Protein AF-A0AAD5PM84-F1 (afdb_monomer_lite)

Sequence (259 aa):
MDRPVGTSGAFASRSLRHSLAVSC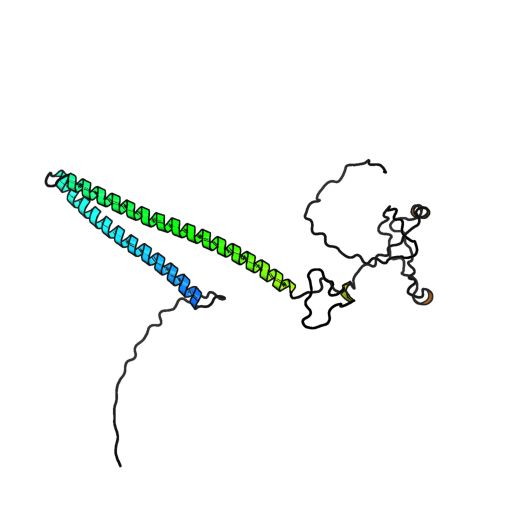ACPRMNPWSCGARTQAYHARKRALNEQMAAMHQSLEQLSKELSLTSPLVEQGVMSEVELLRLRRQYADMQSHMAERRNRYLTDASNEWVRIESELAQTRENTLAREDAFKKTVIRSPMEGIVKNVQQTTLGAVIQSGQSILEIVPVKDDMLVEAYVKPSEVAFLKVNQAAVVKLTAYDFNKYGGLEPFWTTSALTPCAMKTNPQSLAVRRSTWKRATTASWFASLTSAWTAMACA

Secondary structure (DSSP, 8-state):
--------------------------TTS-HHHHHHHHHHHHHHHHHHHHHHHHHHHHHHHHHHHHHHHHHHHHTTSS-HHHHHHHHHHHHHHHHHHHHHHHHHHHHHHHHHHHHHHHHHHHHHHHHHHHHHHHTTS---SSSEEEE-----STTPPPPTT----EEEESS----------TTTGGG--TT-B--B--TTS-HHHH--B-TT-B------------TT-------------------------------

Structure (mmCIF, N/CA/C/O backbone):
data_AF-A0AAD5PM84-F1
#
_entry.id   AF-A0AAD5PM84-F1
#
loop_
_atom_site.group_PDB
_atom_site.id
_atom_site.type_symbol
_atom_site.label_atom_id
_atom_site.label_alt_id
_atom_site.label_comp_id
_atom_site.label_asym_id
_atom_site.label_entity_id
_atom_site.label_seq_id
_atom_site.pdbx_PDB_ins_code
_atom_site.Cartn_x
_atom_site.Cartn_y
_atom_site.Cartn_z
_atom_site.occupancy
_atom_site.B_iso_or_equiv
_atom_site.auth_seq_id
_atom_site.auth_comp_id
_atom_site.auth_asym_id
_atom_site.auth_atom_id
_atom_site.pdbx_PDB_model_num
ATOM 1 N N . MET A 1 1 ? -44.368 -65.861 -16.960 1.00 42.00 1 MET A N 1
ATOM 2 C CA . MET A 1 1 ? -43.291 -65.750 -15.964 1.00 42.00 1 MET A CA 1
ATOM 3 C C . MET A 1 1 ? -43.249 -64.311 -15.470 1.00 42.00 1 MET A C 1
ATOM 5 O O . MET A 1 1 ? -42.908 -63.420 -16.232 1.00 42.00 1 MET A O 1
ATOM 9 N N . ASP A 1 2 ? -43.801 -64.124 -14.270 1.00 38.84 2 ASP A N 1
ATOM 10 C CA . ASP A 1 2 ? -43.406 -63.212 -13.180 1.00 38.84 2 ASP A CA 1
ATOM 11 C C . ASP A 1 2 ? -43.195 -61.701 -13.417 1.00 38.84 2 ASP A C 1
ATOM 13 O O . ASP A 1 2 ? -42.098 -61.206 -13.628 1.00 38.84 2 ASP A O 1
ATOM 17 N N . ARG A 1 3 ? -44.340 -61.004 -13.377 1.00 37.50 3 ARG A N 1
ATOM 18 C CA . ARG A 1 3 ? -44.820 -59.888 -12.512 1.00 37.50 3 ARG A CA 1
ATOM 19 C C . ARG A 1 3 ? -43.886 -58.951 -11.668 1.00 37.50 3 ARG A C 1
ATOM 21 O O . ARG A 1 3 ? -42.756 -59.298 -11.365 1.00 37.50 3 ARG A O 1
ATOM 28 N N . PRO A 1 4 ? -44.412 -57.755 -11.259 1.00 65.44 4 PRO A N 1
ATOM 29 C CA . PRO A 1 4 ? -43.734 -56.442 -11.143 1.00 65.44 4 PRO A CA 1
ATOM 30 C C . PRO A 1 4 ? -43.722 -55.812 -9.718 1.00 65.44 4 PRO A C 1
ATOM 32 O O . PRO A 1 4 ? -44.321 -56.375 -8.810 1.00 65.44 4 PRO A O 1
ATOM 35 N N . VAL A 1 5 ? -43.170 -54.589 -9.549 1.00 47.47 5 VAL A N 1
ATOM 36 C CA . VAL A 1 5 ? -43.417 -53.620 -8.431 1.00 47.47 5 VAL A CA 1
ATOM 37 C C . VAL A 1 5 ? -43.151 -52.190 -8.987 1.00 47.47 5 VAL A C 1
ATOM 39 O O . VAL A 1 5 ? -42.152 -52.028 -9.677 1.00 47.47 5 VAL A O 1
ATOM 42 N N . GLY A 1 6 ? -44.010 -51.150 -8.953 1.00 37.00 6 GLY A N 1
ATOM 43 C CA . GLY A 1 6 ? -44.636 -50.426 -7.818 1.00 37.00 6 GLY A CA 1
ATOM 44 C C . GLY A 1 6 ? -43.627 -49.423 -7.202 1.00 37.00 6 GLY A C 1
ATOM 45 O O . GLY A 1 6 ? -42.502 -49.828 -6.969 1.00 37.00 6 GLY A O 1
ATOM 46 N N . THR A 1 7 ? -43.841 -48.132 -6.904 1.00 39.97 7 THR A N 1
ATOM 47 C CA . THR A 1 7 ? -45.025 -47.273 -6.704 1.00 39.97 7 THR A CA 1
ATOM 48 C C . THR A 1 7 ? -44.603 -45.788 -6.549 1.00 39.97 7 THR A C 1
ATOM 50 O O . THR A 1 7 ? -43.557 -45.498 -5.982 1.00 39.97 7 THR A O 1
ATOM 53 N N . SER A 1 8 ? -45.469 -44.886 -7.028 1.00 34.88 8 SER A N 1
ATOM 54 C CA . SER A 1 8 ? -45.853 -43.522 -6.581 1.00 34.88 8 SER A CA 1
ATOM 55 C C . SER A 1 8 ? -45.067 -42.688 -5.542 1.00 34.88 8 SER A C 1
ATOM 57 O O . SER A 1 8 ? -44.788 -43.145 -4.437 1.00 34.88 8 SER A O 1
ATOM 59 N N . GLY A 1 9 ? -45.043 -41.370 -5.809 1.00 31.03 9 GLY A N 1
ATOM 60 C CA . GLY A 1 9 ? -45.063 -40.272 -4.821 1.00 31.03 9 GLY A CA 1
ATOM 61 C C . GLY A 1 9 ? -43.827 -39.365 -4.903 1.00 31.03 9 GLY A C 1
ATOM 62 O O . GLY A 1 9 ? -42.730 -39.851 -5.105 1.00 31.03 9 GLY A O 1
ATOM 63 N N . ALA A 1 10 ? -43.864 -38.045 -4.759 1.00 34.88 10 ALA A N 1
ATOM 64 C CA . ALA A 1 10 ? -44.927 -37.073 -4.581 1.00 34.88 10 ALA A CA 1
ATOM 65 C C . ALA A 1 10 ? -44.308 -35.680 -4.837 1.00 34.88 10 ALA A C 1
ATOM 67 O O . ALA A 1 10 ? -43.097 -35.487 -4.729 1.00 34.88 10 ALA A O 1
ATOM 68 N N . PHE A 1 11 ? -45.166 -34.719 -5.166 1.00 36.38 11 PHE A N 1
ATOM 69 C CA . PHE A 1 11 ? -44.915 -33.280 -5.171 1.00 36.38 11 PHE A CA 1
ATOM 70 C C . PHE A 1 11 ? -44.021 -32.791 -4.018 1.00 36.38 11 PHE A C 1
ATOM 72 O O . PHE A 1 11 ? -44.335 -33.042 -2.859 1.00 36.38 11 PHE A O 1
ATOM 79 N N . ALA A 1 12 ? -43.029 -31.949 -4.326 1.00 34.78 12 ALA A N 1
ATOM 80 C CA . ALA A 1 12 ? -42.677 -30.799 -3.488 1.00 34.78 12 ALA A CA 1
ATOM 81 C C . ALA A 1 12 ? -41.813 -29.808 -4.280 1.00 34.78 12 ALA A C 1
ATOM 83 O O . ALA A 1 12 ? -40.584 -29.844 -4.272 1.00 34.78 12 ALA A O 1
ATOM 84 N N . SER A 1 13 ? -42.487 -28.873 -4.944 1.00 38.91 13 SER A N 1
ATOM 85 C CA . SER A 1 13 ? -41.922 -27.587 -5.332 1.00 38.91 13 SER A CA 1
ATOM 86 C C . SER A 1 13 ? -41.356 -26.889 -4.091 1.00 38.91 13 SER A C 1
ATOM 88 O O . SER A 1 13 ? -42.120 -26.438 -3.234 1.00 38.91 13 SER A O 1
ATOM 90 N N . ARG A 1 14 ? -40.031 -26.769 -3.980 1.00 38.44 14 ARG A N 1
ATOM 91 C CA . ARG A 1 14 ? -39.411 -25.894 -2.980 1.00 38.44 14 ARG A CA 1
ATOM 92 C C . ARG A 1 14 ? -38.583 -24.830 -3.676 1.00 38.44 14 ARG A C 1
ATOM 94 O O . ARG A 1 14 ? -37.439 -25.031 -4.064 1.00 38.44 14 ARG A O 1
ATOM 101 N N . SER A 1 15 ? -39.235 -23.683 -3.826 1.00 39.97 15 SER A N 1
ATOM 102 C CA . SER A 1 15 ? -38.657 -22.389 -4.147 1.00 39.97 15 SER A CA 1
ATOM 103 C C . SER A 1 15 ? -37.430 -22.112 -3.273 1.00 39.97 15 SER A C 1
ATOM 105 O O . SER A 1 15 ? -37.557 -21.733 -2.105 1.00 39.97 15 SER A O 1
ATOM 107 N N . LEU A 1 16 ? -36.238 -22.259 -3.838 1.00 37.22 16 LEU A N 1
ATOM 108 C CA . LEU A 1 16 ? -35.037 -21.649 -3.288 1.00 37.22 16 LEU A CA 1
ATOM 109 C C . LEU A 1 16 ? -34.865 -20.302 -3.978 1.00 37.22 16 LEU A C 1
ATOM 111 O O . LEU A 1 16 ? -34.427 -20.200 -5.126 1.00 37.22 16 LEU A O 1
ATOM 115 N N . ARG A 1 17 ? -35.296 -19.269 -3.244 1.00 35.38 17 ARG A N 1
ATOM 116 C CA . ARG A 1 17 ? -34.980 -17.867 -3.499 1.00 35.38 17 ARG A CA 1
ATOM 117 C C . ARG A 1 17 ? -33.481 -17.794 -3.752 1.00 35.38 17 ARG A C 1
ATOM 119 O O . ARG A 1 17 ? -32.688 -17.999 -2.837 1.00 35.38 17 ARG A O 1
ATOM 126 N N . HIS A 1 18 ? -33.113 -17.529 -4.997 1.00 34.56 18 HIS A N 1
ATOM 127 C CA . HIS A 1 18 ? -31.769 -17.104 -5.323 1.00 34.56 18 HIS A CA 1
ATOM 128 C C . HIS A 1 18 ? -31.575 -15.755 -4.636 1.00 34.56 18 HIS A C 1
ATOM 130 O O . HIS A 1 18 ? -32.098 -14.732 -5.077 1.00 34.56 18 HIS A O 1
ATOM 136 N N . SER A 1 19 ? -30.889 -15.774 -3.494 1.00 32.38 19 SER A N 1
ATOM 137 C CA . SER A 1 19 ? -30.293 -14.579 -2.922 1.00 32.38 19 SER A CA 1
ATOM 138 C C . SER A 1 19 ? -29.384 -14.002 -3.995 1.00 32.38 19 SER A C 1
ATOM 140 O O . SER A 1 19 ? -28.416 -14.651 -4.392 1.00 32.38 19 SER A O 1
ATOM 142 N N . LEU A 1 20 ? -29.746 -12.823 -4.490 1.00 37.06 20 LEU A N 1
ATOM 143 C CA . LEU A 1 20 ? -28.949 -12.006 -5.389 1.00 37.06 20 LEU A CA 1
ATOM 144 C C . LEU A 1 20 ? -27.531 -11.900 -4.823 1.00 37.06 20 LEU A C 1
ATOM 146 O O . LEU A 1 20 ? -27.263 -11.136 -3.897 1.00 37.06 20 LEU A O 1
ATOM 150 N N . ALA A 1 21 ? -26.635 -12.722 -5.362 1.00 36.47 21 ALA A N 1
ATOM 151 C CA . ALA A 1 21 ? -25.214 -12.573 -5.166 1.00 36.47 21 ALA A CA 1
ATOM 152 C C . ALA A 1 21 ? -24.840 -11.264 -5.856 1.00 36.47 21 ALA A C 1
ATOM 154 O O . ALA A 1 21 ? -24.843 -11.170 -7.082 1.00 36.47 21 ALA A O 1
ATOM 155 N N . VAL A 1 22 ? -24.580 -10.237 -5.052 1.00 38.69 22 VAL A N 1
ATOM 156 C CA . VAL A 1 22 ? -23.947 -9.003 -5.504 1.00 38.69 22 VAL A CA 1
ATOM 157 C C . VAL A 1 22 ? -22.611 -9.405 -6.123 1.00 38.69 22 VAL A C 1
ATOM 159 O O . VAL A 1 22 ? -21.654 -9.738 -5.425 1.00 38.69 22 VAL A O 1
ATOM 162 N N . SER A 1 23 ? -22.571 -9.456 -7.453 1.00 36.09 23 SER A N 1
ATOM 163 C CA . SER A 1 23 ? -21.361 -9.740 -8.205 1.00 36.09 23 SER A CA 1
ATOM 164 C C . SER A 1 23 ? -20.462 -8.509 -8.139 1.00 36.09 23 SER A C 1
ATOM 166 O O . SER A 1 23 ? -20.574 -7.593 -8.953 1.00 36.09 23 SER A O 1
ATOM 168 N N . CYS A 1 24 ? -19.556 -8.473 -7.164 1.00 38.91 24 CYS A N 1
ATOM 169 C CA . CYS A 1 24 ? -18.387 -7.603 -7.232 1.00 38.91 24 CYS A CA 1
ATOM 170 C C . CYS A 1 24 ? -17.486 -8.117 -8.363 1.00 38.91 24 CYS A C 1
ATOM 172 O O . CYS A 1 24 ? -16.632 -8.980 -8.160 1.00 38.91 24 CYS A O 1
ATOM 174 N N . ALA A 1 25 ? -17.724 -7.633 -9.581 1.00 41.25 25 ALA A N 1
ATOM 175 C CA . ALA A 1 25 ? -16.915 -7.944 -10.748 1.00 41.25 25 ALA A CA 1
ATOM 176 C C . ALA A 1 25 ? -15.562 -7.224 -10.637 1.00 41.25 25 ALA A C 1
ATOM 178 O O . ALA A 1 25 ? -15.442 -6.040 -10.939 1.00 41.25 25 ALA A O 1
ATOM 179 N N . CYS A 1 26 ? -14.537 -7.947 -10.185 1.00 40.81 26 CYS A N 1
ATOM 180 C CA . CYS A 1 26 ? -13.142 -7.526 -10.263 1.00 40.81 26 CYS A CA 1
ATOM 181 C C . CYS A 1 26 ? -12.530 -8.202 -11.510 1.00 40.81 26 CYS A C 1
ATOM 183 O O . CYS A 1 26 ? -12.290 -9.410 -11.465 1.00 40.81 26 CYS A O 1
ATOM 185 N N . PRO A 1 27 ? -12.315 -7.508 -12.649 1.00 43.81 27 PRO A N 1
ATOM 186 C CA . PRO A 1 27 ? -12.216 -8.174 -13.959 1.00 43.81 27 PRO A CA 1
ATOM 187 C C . PRO A 1 27 ? -10.901 -8.916 -14.251 1.00 43.81 27 PRO A C 1
ATOM 189 O O . PRO A 1 27 ? -10.672 -9.309 -15.391 1.00 43.81 27 PRO A O 1
ATOM 192 N N . ARG A 1 28 ? -9.989 -9.068 -13.283 1.00 46.16 28 ARG A N 1
ATOM 193 C CA . ARG A 1 28 ? -8.617 -9.523 -13.584 1.00 46.16 28 ARG A CA 1
ATOM 194 C C . ARG A 1 28 ? -7.965 -10.417 -12.526 1.00 46.16 28 ARG A C 1
ATOM 196 O O . ARG A 1 28 ? -6.778 -10.704 -12.627 1.00 46.16 28 ARG A O 1
ATOM 203 N N . MET A 1 29 ? -8.724 -10.860 -11.524 1.00 49.72 29 MET A N 1
ATOM 204 C CA . MET A 1 29 ? -8.231 -11.654 -10.394 1.00 49.72 29 MET A CA 1
ATOM 205 C C . MET A 1 29 ? -9.102 -12.901 -10.213 1.00 49.72 29 MET A C 1
ATOM 207 O O . MET A 1 29 ? -10.320 -12.827 -10.351 1.00 49.72 29 MET A O 1
ATOM 211 N N . ASN A 1 30 ? -8.485 -14.044 -9.910 1.00 50.75 30 ASN A N 1
ATOM 212 C CA . ASN A 1 30 ? -9.149 -15.338 -9.739 1.00 50.75 30 ASN A CA 1
ATOM 213 C C . ASN A 1 30 ? -10.352 -15.173 -8.779 1.00 50.75 30 ASN A C 1
ATOM 215 O O . ASN A 1 30 ? -10.143 -14.711 -7.654 1.00 50.75 30 ASN A O 1
ATOM 219 N N . PRO A 1 31 ? -11.588 -15.556 -9.154 1.00 57.22 31 PRO A N 1
ATOM 220 C CA . PRO A 1 31 ? -12.789 -15.233 -8.374 1.00 57.22 31 PRO A CA 1
ATOM 221 C C . PRO A 1 31 ? -12.728 -15.677 -6.902 1.00 57.22 31 PRO A C 1
ATOM 223 O O . PRO A 1 31 ? -13.212 -14.975 -6.013 1.00 57.22 31 PRO A O 1
ATOM 226 N N . TRP A 1 32 ? -12.066 -16.806 -6.620 1.00 56.50 32 TRP A N 1
ATOM 227 C CA . TRP A 1 32 ? -11.902 -17.316 -5.256 1.00 56.50 32 TRP A CA 1
ATOM 228 C C . TRP A 1 32 ? -11.020 -16.441 -4.349 1.00 56.50 32 TRP A C 1
ATOM 230 O O . TRP A 1 32 ? -11.296 -16.357 -3.152 1.00 56.50 32 TRP A O 1
ATOM 240 N N . SER A 1 33 ? -9.999 -15.750 -4.872 1.00 61.69 33 SER A N 1
ATOM 241 C CA . SER A 1 33 ? -9.070 -14.972 -4.031 1.00 61.69 33 SER A CA 1
ATOM 242 C C . SER A 1 33 ? -9.661 -13.633 -3.573 1.00 61.69 33 SER A C 1
ATOM 244 O O . SER A 1 33 ? -9.408 -13.190 -2.450 1.00 61.69 33 SER A O 1
ATOM 246 N N . CYS A 1 34 ? -10.501 -13.009 -4.404 1.00 69.62 34 CYS A N 1
ATOM 247 C CA . CYS A 1 34 ? -11.194 -11.763 -4.068 1.00 69.62 34 CYS A CA 1
ATOM 248 C C . CYS A 1 34 ? -12.321 -11.996 -3.041 1.00 69.62 34 CYS A C 1
ATOM 250 O O . CYS A 1 34 ? -12.496 -11.208 -2.105 1.00 69.62 34 CYS A O 1
ATOM 252 N N . GLY A 1 35 ? -13.016 -13.135 -3.151 1.00 78.56 35 GLY A N 1
ATOM 253 C CA . GLY A 1 35 ? -14.009 -13.573 -2.169 1.00 78.56 35 GLY A CA 1
ATOM 254 C C . GLY A 1 35 ? -13.393 -13.840 -0.794 1.00 78.56 35 GLY A C 1
ATOM 255 O O . GLY A 1 35 ? -13.865 -13.293 0.202 1.00 78.56 35 GLY A O 1
ATOM 256 N N . ALA A 1 36 ? -12.293 -14.598 -0.736 1.00 79.88 36 ALA A N 1
ATOM 257 C CA . ALA A 1 36 ? -11.628 -14.944 0.523 1.00 79.88 36 ALA A CA 1
ATOM 258 C C . ALA A 1 36 ? -11.128 -13.708 1.297 1.00 79.88 36 ALA A C 1
ATOM 260 O O . ALA A 1 36 ? -11.320 -13.608 2.510 1.00 79.88 36 ALA A O 1
ATOM 261 N N . ARG A 1 37 ? -10.545 -12.722 0.600 1.00 77.75 37 ARG A N 1
ATOM 262 C CA . ARG A 1 37 ? -10.040 -11.485 1.224 1.00 77.75 37 ARG A CA 1
ATOM 263 C C . ARG A 1 37 ? -11.171 -10.638 1.812 1.00 77.75 37 ARG A C 1
ATOM 265 O O . ARG A 1 37 ? -11.079 -10.166 2.944 1.00 77.75 37 ARG A O 1
ATOM 272 N N . THR A 1 38 ? -12.259 -10.503 1.059 1.00 86.19 38 THR A N 1
ATOM 273 C CA . THR A 1 38 ? -13.469 -9.789 1.489 1.00 86.19 38 THR A CA 1
ATOM 274 C C . THR A 1 38 ? -14.116 -10.485 2.692 1.00 86.19 38 THR A C 1
ATOM 276 O O . THR A 1 38 ? -14.476 -9.836 3.674 1.00 86.19 38 THR A O 1
ATOM 279 N N . GLN A 1 39 ? -14.186 -11.820 2.678 1.00 88.00 39 GLN A N 1
ATOM 280 C CA . GLN A 1 39 ? -14.690 -12.612 3.803 1.00 88.00 39 GLN A CA 1
ATOM 281 C C . GLN A 1 39 ? -13.846 -12.434 5.071 1.00 88.00 39 GLN A C 1
ATOM 283 O O . GLN A 1 39 ? -14.418 -12.220 6.141 1.00 88.00 39 GLN A O 1
ATOM 288 N N . ALA A 1 40 ? -12.514 -12.452 4.961 1.00 87.81 40 ALA A N 1
ATOM 289 C CA . ALA A 1 40 ? -11.614 -12.230 6.094 1.00 87.81 40 ALA A CA 1
ATOM 290 C C . ALA A 1 40 ? -11.787 -10.828 6.710 1.00 87.81 40 ALA A C 1
ATOM 292 O O . ALA A 1 40 ? -11.881 -10.694 7.932 1.00 87.81 40 ALA A O 1
ATOM 293 N N . TYR A 1 41 ? -11.918 -9.789 5.875 1.00 87.38 41 TYR A N 1
ATOM 294 C CA . TYR A 1 41 ? -12.202 -8.424 6.333 1.00 87.38 41 TYR A CA 1
ATOM 295 C C . TYR A 1 41 ? -13.530 -8.340 7.100 1.00 87.38 41 TYR A C 1
ATOM 297 O O . TYR A 1 41 ? -13.581 -7.833 8.226 1.00 87.38 41 TYR A O 1
ATOM 305 N N . HIS A 1 42 ? -14.609 -8.886 6.531 1.00 91.56 42 HIS A N 1
ATOM 306 C CA . HIS A 1 42 ? -15.914 -8.884 7.191 1.00 91.56 42 HIS A CA 1
ATOM 307 C C . HIS A 1 42 ? -15.937 -9.737 8.461 1.00 91.56 42 HIS A C 1
ATOM 309 O O . HIS A 1 42 ? -16.643 -9.383 9.402 1.00 91.56 42 HIS A O 1
ATOM 315 N N . ALA A 1 43 ? -15.189 -10.842 8.515 1.00 91.88 43 ALA A N 1
ATOM 316 C CA . ALA A 1 43 ? -15.049 -11.649 9.725 1.00 91.88 43 ALA A CA 1
ATOM 317 C C . ALA A 1 43 ? -14.355 -10.859 10.846 1.00 91.88 43 ALA A C 1
ATOM 319 O O . ALA A 1 43 ? -14.876 -10.807 11.958 1.00 91.88 43 ALA A O 1
ATOM 320 N N . ARG A 1 44 ? -13.252 -10.156 10.546 1.00 90.62 44 ARG A N 1
ATOM 321 C CA . ARG A 1 44 ? -12.534 -9.325 11.531 1.00 90.62 44 ARG A CA 1
ATOM 322 C C . ARG A 1 44 ? -13.397 -8.169 12.047 1.00 90.62 44 ARG A C 1
ATOM 324 O O . ARG A 1 44 ? -13.424 -7.915 13.249 1.00 90.62 44 ARG A O 1
ATOM 331 N N . LYS A 1 45 ? -14.151 -7.508 11.159 1.00 92.69 45 LYS A N 1
ATOM 332 C CA . LYS A 1 45 ? -15.087 -6.434 11.532 1.00 92.69 45 LYS A CA 1
ATOM 333 C C . LYS A 1 45 ? -16.240 -6.946 12.401 1.00 92.69 45 LYS A C 1
ATOM 335 O O . LYS A 1 45 ? -16.590 -6.294 13.380 1.00 92.69 45 LYS A O 1
ATOM 340 N N . ARG A 1 46 ? -16.814 -8.108 12.066 1.00 94.50 46 ARG A N 1
ATOM 341 C CA . ARG A 1 46 ? -17.861 -8.748 12.879 1.00 94.50 46 ARG A CA 1
ATOM 342 C C . ARG A 1 46 ? -17.346 -9.107 14.269 1.00 94.50 46 ARG A C 1
ATOM 344 O O . ARG A 1 46 ? -17.956 -8.683 15.240 1.00 94.50 46 ARG A O 1
ATOM 351 N N . ALA A 1 47 ? -16.180 -9.744 14.361 1.00 93.81 47 ALA A N 1
ATOM 352 C CA . ALA A 1 47 ? -15.571 -10.101 15.640 1.00 93.81 47 ALA A CA 1
ATOM 353 C C . ALA A 1 47 ? -15.308 -8.877 16.541 1.00 93.81 47 ALA A C 1
ATOM 355 O O . ALA A 1 47 ? -15.576 -8.931 17.740 1.00 93.81 47 ALA A O 1
ATOM 356 N N . LEU A 1 48 ? -14.828 -7.756 15.983 1.00 93.94 48 LEU A N 1
ATOM 357 C CA . LEU A 1 48 ? -14.662 -6.512 16.747 1.00 93.94 48 LEU A CA 1
ATOM 358 C C . LEU A 1 48 ? -16.011 -5.968 17.235 1.00 93.94 48 LEU A C 1
ATOM 360 O O . LEU A 1 48 ? -16.138 -5.596 18.398 1.00 93.94 48 LEU A O 1
ATOM 364 N N . ASN A 1 49 ? -17.014 -5.921 16.356 1.00 95.19 49 ASN A N 1
ATOM 365 C CA . ASN A 1 49 ? -18.334 -5.398 16.698 1.00 95.19 49 ASN A CA 1
ATOM 366 C C . ASN A 1 49 ? -19.031 -6.247 17.767 1.00 95.19 49 ASN A C 1
ATOM 368 O O . ASN A 1 49 ? -19.616 -5.684 18.685 1.00 95.19 49 ASN A O 1
ATOM 372 N N . GLU A 1 50 ? -18.943 -7.574 17.676 1.00 96.19 50 GLU A N 1
ATOM 373 C CA . GLU A 1 50 ? -19.496 -8.503 18.668 1.00 96.19 50 GLU A CA 1
ATOM 374 C C . GLU A 1 50 ? -18.839 -8.305 20.040 1.00 96.19 50 GLU A C 1
ATOM 376 O O . GLU A 1 50 ? -19.534 -8.198 21.049 1.00 96.19 50 GLU A O 1
ATOM 381 N N . GLN A 1 51 ? -17.511 -8.155 20.084 1.00 95.62 51 GLN A N 1
ATOM 382 C CA . GLN A 1 51 ? -16.792 -7.866 21.331 1.00 95.62 51 GLN A CA 1
ATOM 383 C C . GLN A 1 51 ? -17.171 -6.504 21.919 1.00 95.62 51 GLN A C 1
ATOM 385 O O . GLN A 1 51 ? -17.409 -6.397 23.121 1.00 95.62 51 GLN A O 1
ATOM 390 N N . MET A 1 52 ? -17.257 -5.467 21.082 1.00 95.94 52 MET A N 1
ATOM 391 C CA . MET A 1 52 ? -17.681 -4.140 21.526 1.00 95.94 52 MET A CA 1
ATOM 392 C C . MET A 1 52 ? -19.124 -4.165 22.033 1.00 95.94 52 MET A C 1
ATOM 394 O O . MET A 1 52 ? -19.404 -3.548 23.056 1.00 95.94 52 MET A O 1
ATOM 398 N N . ALA A 1 53 ? -20.033 -4.873 21.361 1.00 96.56 53 ALA A N 1
ATOM 399 C CA . ALA A 1 53 ? -21.426 -4.998 21.785 1.00 96.56 53 ALA A CA 1
ATOM 400 C C . ALA A 1 53 ? -21.541 -5.678 23.158 1.00 96.56 53 ALA A C 1
ATOM 402 O O . ALA A 1 53 ? -22.240 -5.165 24.030 1.00 96.56 53 ALA A O 1
ATOM 403 N N . ALA A 1 54 ? -20.793 -6.763 23.384 1.00 96.19 54 ALA A N 1
ATOM 404 C CA . ALA A 1 54 ? -20.749 -7.440 24.680 1.00 96.19 54 ALA A CA 1
ATOM 405 C C . ALA A 1 54 ? -20.239 -6.516 25.806 1.00 96.19 54 ALA A C 1
ATOM 407 O O . ALA A 1 54 ? -20.827 -6.469 26.886 1.00 96.19 54 ALA A O 1
ATOM 408 N N . MET A 1 55 ? -19.190 -5.724 25.547 1.00 95.81 55 MET A N 1
ATOM 409 C CA . MET A 1 55 ? -18.676 -4.758 26.528 1.00 95.81 55 MET A CA 1
ATOM 410 C C . MET A 1 55 ? -19.680 -3.635 26.826 1.00 95.81 55 MET A C 1
ATOM 412 O O . MET A 1 55 ? -19.879 -3.292 27.991 1.00 95.81 55 MET A O 1
ATOM 416 N N . HIS A 1 56 ? -20.377 -3.108 25.813 1.00 96.12 56 HIS A N 1
ATOM 417 C CA . HIS A 1 56 ? -21.431 -2.109 26.032 1.00 96.12 56 HIS A CA 1
ATOM 418 C C . HIS A 1 56 ? -22.572 -2.659 26.890 1.00 96.12 56 HIS A C 1
ATOM 420 O O . HIS A 1 56 ? -23.025 -1.968 27.798 1.00 96.12 56 HIS A O 1
ATOM 426 N N . GLN A 1 57 ? -22.995 -3.904 26.652 1.00 96.62 57 GLN A N 1
ATOM 427 C CA . GLN A 1 57 ? -24.030 -4.543 27.463 1.00 96.62 57 GLN A CA 1
ATOM 428 C C . GLN A 1 57 ? -23.603 -4.652 28.936 1.00 96.62 57 GLN A C 1
ATOM 430 O O . GLN A 1 57 ? -24.405 -4.380 29.828 1.00 96.62 57 GLN A O 1
ATOM 435 N N . SER A 1 58 ? -22.334 -4.981 29.200 1.00 96.44 58 SER A N 1
ATOM 436 C CA . SER A 1 58 ? -21.809 -5.026 30.572 1.00 96.44 58 SER A CA 1
ATOM 437 C C . SER A 1 58 ? -21.753 -3.644 31.240 1.00 96.44 58 SER A C 1
ATOM 439 O O . SER A 1 58 ? -22.122 -3.511 32.405 1.00 96.44 58 SER A O 1
ATOM 441 N N . LEU A 1 59 ? -21.378 -2.590 30.500 1.00 96.75 59 LEU A N 1
ATOM 442 C CA . LEU A 1 59 ? -21.418 -1.216 31.013 1.00 96.75 59 LEU A CA 1
ATOM 443 C C . LEU A 1 59 ? -22.841 -0.756 31.316 1.00 96.75 59 LEU A C 1
ATOM 445 O O . LEU A 1 59 ? -23.047 -0.037 32.289 1.00 96.75 59 LEU A O 1
ATOM 449 N N . GLU A 1 60 ? -23.811 -1.154 30.496 1.00 96.75 60 GLU A N 1
ATOM 450 C CA . GLU A 1 60 ? -25.218 -0.822 30.711 1.00 96.75 60 GLU A CA 1
ATOM 451 C C . GLU A 1 60 ? -25.777 -1.506 31.969 1.00 96.75 60 GLU A C 1
ATOM 453 O O . GLU A 1 60 ? -26.579 -0.924 32.693 1.00 96.75 60 GLU A O 1
ATOM 458 N N . GLN A 1 61 ? -25.343 -2.733 32.261 1.00 97.19 61 GLN A N 1
ATOM 459 C CA . GLN A 1 61 ? -25.706 -3.426 33.501 1.00 97.19 61 GLN A CA 1
ATOM 460 C C . GLN A 1 61 ? -25.099 -2.727 34.722 1.00 97.19 61 GLN A C 1
ATOM 462 O O . GLN A 1 61 ? -25.828 -2.382 35.651 1.00 97.19 61 GLN A O 1
ATOM 467 N N . LEU A 1 62 ? -23.799 -2.421 34.678 1.00 96.75 62 LEU A N 1
ATOM 468 C CA . LEU A 1 62 ? -23.113 -1.706 35.757 1.00 96.75 62 LEU A CA 1
ATOM 469 C C . LEU A 1 62 ? -23.677 -0.295 35.974 1.00 96.75 62 LEU A C 1
ATOM 471 O O . LEU A 1 62 ? -23.792 0.156 37.112 1.00 96.75 62 LEU A O 1
ATOM 475 N N . SER A 1 63 ? -24.059 0.412 34.907 1.00 96.00 63 SER A N 1
ATOM 476 C CA . SER A 1 63 ? -24.662 1.743 35.028 1.00 96.00 63 SER A CA 1
ATOM 477 C C . SER A 1 63 ? -26.059 1.686 35.648 1.00 96.00 63 SER A C 1
ATOM 479 O O . SER A 1 63 ? -26.389 2.537 36.477 1.00 96.00 63 SER A O 1
ATOM 481 N N . LYS A 1 64 ? -26.856 0.661 35.316 1.00 96.94 64 LYS A N 1
ATOM 482 C CA . LYS A 1 64 ? -28.146 0.400 35.970 1.00 96.94 64 LYS A CA 1
ATOM 483 C C . LYS A 1 64 ? -27.953 0.104 37.454 1.00 96.94 64 LYS A C 1
ATOM 485 O O . LYS A 1 64 ? -28.609 0.745 38.271 1.00 96.94 64 LYS A O 1
ATOM 490 N N . GLU A 1 65 ? -27.024 -0.780 37.810 1.00 95.75 65 GLU A N 1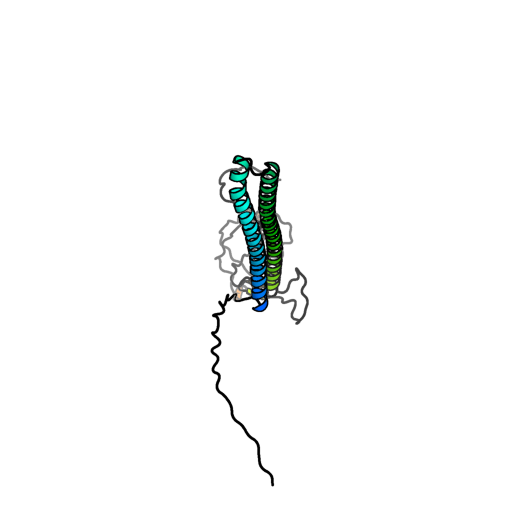
ATOM 491 C CA . GLU A 1 65 ? -26.695 -1.081 39.211 1.00 95.75 65 GLU A CA 1
ATOM 492 C C . GLU A 1 65 ? -26.248 0.174 39.974 1.00 95.75 65 GLU A C 1
ATOM 494 O O . GLU A 1 65 ? -26.748 0.443 41.066 1.00 95.75 65 GLU A O 1
ATOM 499 N N . LEU A 1 66 ? -25.391 1.007 39.378 1.00 95.69 66 LEU A N 1
ATOM 500 C CA . LEU A 1 66 ? -24.983 2.293 39.952 1.00 95.69 66 LEU A CA 1
ATOM 501 C C . LEU A 1 66 ? -26.167 3.245 40.168 1.00 95.69 66 LEU A C 1
ATOM 503 O O . LEU A 1 66 ? -26.260 3.878 41.218 1.00 95.69 66 LEU A O 1
ATOM 507 N N . SER A 1 67 ? -27.087 3.335 39.203 1.00 95.25 67 SER A N 1
ATOM 508 C CA . SER A 1 67 ? -28.260 4.216 39.305 1.00 95.25 67 SER A CA 1
ATOM 509 C C . SER A 1 67 ? -29.241 3.787 40.399 1.00 95.25 67 SER A C 1
ATOM 511 O O . SER A 1 67 ? -29.879 4.638 41.014 1.00 95.25 67 SER A O 1
ATOM 513 N N . LEU A 1 68 ? -29.328 2.481 40.672 1.00 93.88 68 LEU A N 1
ATOM 514 C CA . LEU A 1 68 ? -30.176 1.924 41.725 1.00 93.88 68 LEU A CA 1
ATOM 515 C C . LEU A 1 68 ? -29.517 2.031 43.102 1.00 93.88 68 LEU A C 1
ATOM 517 O O . LEU A 1 68 ? -30.195 2.293 44.090 1.00 93.88 68 LEU A O 1
ATOM 521 N N . THR A 1 69 ? -28.201 1.838 43.175 1.00 94.75 69 THR A N 1
ATOM 522 C CA . THR A 1 69 ? -27.459 1.819 44.445 1.00 94.75 69 THR A CA 1
ATOM 523 C C . THR A 1 69 ? -27.135 3.212 44.972 1.00 94.75 69 THR A C 1
ATOM 525 O O . THR A 1 69 ? -27.143 3.401 46.186 1.00 94.75 69 THR A O 1
ATOM 528 N N . SER A 1 70 ? -26.916 4.204 44.099 1.00 93.12 70 SER A N 1
ATOM 529 C CA . SER A 1 70 ? -26.630 5.590 44.504 1.00 93.12 70 SER A CA 1
ATOM 530 C C . SER A 1 70 ? -27.647 6.156 45.511 1.00 93.12 70 SER A C 1
ATOM 532 O O . SER A 1 70 ? -27.220 6.560 46.594 1.00 93.12 70 SER A O 1
ATOM 534 N N . PRO A 1 71 ? -28.974 6.132 45.253 1.00 95.25 71 PRO A N 1
ATOM 535 C CA . PRO A 1 71 ? -29.943 6.659 46.216 1.00 95.25 71 PRO A CA 1
ATOM 536 C C . PRO A 1 71 ? -30.039 5.820 47.503 1.00 95.25 71 PRO A C 1
ATOM 538 O O . PRO A 1 71 ? -30.357 6.358 48.559 1.00 95.25 71 PRO A O 1
ATOM 541 N N . LEU A 1 72 ? -29.744 4.515 47.458 1.00 93.00 72 LEU A N 1
ATOM 542 C CA . LEU A 1 72 ? -29.781 3.645 48.645 1.00 93.00 72 LEU A CA 1
ATOM 543 C C . LEU A 1 72 ? -28.621 3.924 49.610 1.00 93.00 72 LEU A C 1
ATOM 545 O O . LEU A 1 72 ? -28.776 3.782 50.825 1.00 93.00 72 LEU A O 1
ATOM 549 N N . VAL A 1 73 ? -27.467 4.332 49.076 1.00 95.56 73 VAL A N 1
ATOM 550 C CA . VAL A 1 73 ? -26.326 4.796 49.877 1.00 95.56 73 VAL A CA 1
ATOM 551 C C . VAL A 1 73 ? -26.616 6.171 50.478 1.00 95.56 73 VAL A C 1
ATOM 553 O O . VAL A 1 73 ? -26.343 6.375 51.656 1.00 95.56 73 VAL A O 1
ATOM 556 N N . GLU A 1 74 ? -27.242 7.085 49.725 1.00 92.25 74 GLU A N 1
ATOM 557 C CA . GLU A 1 74 ? -27.678 8.396 50.246 1.00 92.25 74 GLU A CA 1
ATOM 558 C C . GLU A 1 74 ? -28.688 8.260 51.396 1.00 92.25 74 GLU A C 1
ATOM 560 O O . GLU A 1 74 ? -28.645 9.020 52.361 1.00 92.25 74 GLU A O 1
ATOM 565 N N . GLN A 1 75 ? -29.562 7.252 51.331 1.00 93.75 75 GLN A N 1
ATOM 566 C CA . GLN A 1 75 ? -30.499 6.902 52.405 1.00 93.75 75 GLN A CA 1
ATOM 567 C C . GLN A 1 75 ? -29.835 6.167 53.587 1.00 93.75 75 GLN A C 1
ATOM 569 O O . GLN A 1 75 ? -30.511 5.859 54.568 1.00 93.75 75 GLN A O 1
ATOM 574 N N . GLY A 1 76 ? -28.533 5.862 53.510 1.00 91.00 76 GLY A N 1
ATOM 575 C CA . GLY A 1 76 ? -27.775 5.163 54.553 1.00 91.00 76 GLY A CA 1
ATOM 576 C C . GLY A 1 76 ? -28.087 3.667 54.685 1.00 91.00 76 GLY A C 1
ATOM 577 O O . GLY A 1 76 ? -27.671 3.039 55.656 1.00 91.00 76 GLY A O 1
ATOM 578 N N . VAL A 1 77 ? -28.817 3.085 53.728 1.00 91.50 77 VAL A N 1
ATOM 579 C CA . VAL A 1 77 ? -29.263 1.677 53.751 1.00 91.50 77 VAL A CA 1
ATOM 580 C C . VAL A 1 77 ? -28.188 0.734 53.191 1.00 91.50 77 VAL A C 1
ATOM 582 O O . VAL A 1 77 ? -28.192 -0.462 53.476 1.00 91.50 77 VAL A O 1
ATOM 585 N N . MET A 1 78 ? -27.237 1.261 52.414 1.00 88.81 78 MET A N 1
ATOM 586 C CA . MET A 1 78 ? -26.118 0.511 51.836 1.00 88.81 78 MET A CA 1
ATOM 587 C C . MET A 1 78 ? -24.754 1.123 52.176 1.00 88.81 78 MET A C 1
ATOM 589 O O . MET A 1 78 ? -24.639 2.306 52.483 1.00 88.81 78 MET A O 1
ATOM 593 N N . SER A 1 79 ? -23.703 0.301 52.091 1.00 94.19 79 SER A N 1
ATOM 594 C CA . SER A 1 79 ? -22.318 0.727 52.319 1.00 94.19 79 SER A CA 1
ATOM 595 C C . SER A 1 79 ? -21.766 1.544 51.147 1.00 94.19 79 SER A C 1
ATOM 597 O O . SER A 1 79 ? -21.840 1.120 49.993 1.00 94.19 79 SER A O 1
ATOM 599 N N . GLU A 1 80 ? -21.103 2.662 51.448 1.00 92.06 80 GLU A N 1
ATOM 600 C CA . GLU A 1 80 ? -20.383 3.487 50.466 1.00 92.06 80 GLU A CA 1
ATOM 601 C C . GLU A 1 80 ? -19.246 2.724 49.758 1.00 92.06 80 GLU A C 1
ATOM 603 O O . GLU A 1 80 ? -18.926 2.990 48.598 1.00 92.06 80 GLU A O 1
ATOM 608 N N . VAL A 1 81 ? -18.675 1.708 50.413 1.00 94.25 81 VAL A N 1
ATOM 609 C CA . VAL A 1 81 ? -17.623 0.864 49.828 1.00 94.25 81 VAL A CA 1
ATOM 610 C C . VAL A 1 81 ? -18.138 0.101 48.605 1.00 94.25 81 VAL A C 1
ATOM 612 O O . VAL A 1 81 ? -17.398 -0.043 47.630 1.00 94.25 81 VAL A O 1
ATOM 615 N N . GLU A 1 82 ? -19.401 -0.338 48.612 1.00 92.38 82 GLU A N 1
ATOM 616 C CA . GLU A 1 82 ? -19.976 -1.049 47.465 1.00 92.38 82 GLU A CA 1
ATOM 617 C C . GLU A 1 82 ? -20.163 -0.108 46.271 1.00 92.38 82 GLU A C 1
ATOM 619 O O . GLU A 1 82 ? -19.815 -0.459 45.144 1.00 92.38 82 GLU A O 1
ATOM 624 N N . LEU A 1 83 ? -20.594 1.135 46.516 1.00 94.25 83 LEU A N 1
ATOM 625 C CA . LEU A 1 83 ? -20.685 2.157 45.471 1.00 94.25 83 LEU A CA 1
ATOM 626 C C . LEU A 1 83 ? -19.313 2.446 44.849 1.00 94.25 83 LEU A C 1
ATOM 628 O O . LEU A 1 83 ? -19.182 2.524 43.624 1.00 94.25 83 LEU A O 1
ATOM 632 N N . LEU A 1 84 ? -18.270 2.569 45.673 1.00 94.94 84 LEU A N 1
ATOM 633 C CA . LEU A 1 84 ? -16.898 2.758 45.194 1.00 94.94 84 LEU A CA 1
ATOM 634 C C . LEU A 1 84 ? -16.395 1.548 44.393 1.00 94.94 84 LEU A C 1
ATOM 636 O O . LEU A 1 84 ? -15.694 1.726 43.391 1.00 94.94 84 LEU A O 1
ATOM 640 N N . ARG A 1 85 ? -16.767 0.327 44.793 1.00 95.62 85 ARG A N 1
ATOM 641 C CA . ARG A 1 85 ? -16.436 -0.908 44.069 1.00 95.62 85 ARG A CA 1
ATOM 642 C C . ARG A 1 85 ? -17.084 -0.932 42.684 1.00 95.62 85 ARG A C 1
ATOM 644 O O . ARG A 1 85 ? -16.377 -1.157 41.702 1.00 95.62 85 ARG A O 1
ATOM 651 N N . LEU A 1 86 ? -18.380 -0.628 42.598 1.00 95.69 86 LEU A N 1
ATOM 652 C CA . LEU A 1 86 ? -19.123 -0.557 41.334 1.00 95.69 86 LEU A CA 1
ATOM 653 C C . LEU A 1 86 ? -18.577 0.539 40.409 1.00 95.69 86 LEU A C 1
ATOM 655 O O . LEU A 1 86 ? -18.381 0.306 39.215 1.00 95.69 86 LEU A O 1
ATOM 659 N N . ARG A 1 87 ? -18.247 1.721 40.950 1.00 95.69 87 ARG A N 1
ATOM 660 C CA . ARG A 1 87 ? -17.622 2.806 40.170 1.00 95.69 87 ARG A CA 1
ATOM 661 C C . ARG A 1 87 ? -16.268 2.396 39.594 1.00 95.69 87 ARG A C 1
ATOM 663 O O . ARG A 1 87 ? -15.985 2.715 38.441 1.00 95.69 87 ARG A O 1
ATOM 670 N N . ARG A 1 88 ? -15.449 1.674 40.367 1.00 97.19 88 ARG A N 1
ATOM 671 C CA . ARG A 1 88 ? -14.168 1.137 39.885 1.00 97.19 88 ARG A CA 1
ATOM 672 C C . ARG A 1 88 ? -14.383 0.138 38.752 1.00 97.19 88 ARG A C 1
ATOM 674 O O . ARG A 1 88 ? -13.782 0.301 37.701 1.00 97.19 88 ARG A O 1
ATOM 681 N N . GLN A 1 89 ? -15.298 -0.816 38.922 1.00 97.19 89 GLN A N 1
ATOM 682 C CA . GLN A 1 89 ? -15.629 -1.792 37.877 1.00 97.19 89 GLN A CA 1
ATOM 683 C C . GLN A 1 89 ? -16.117 -1.124 36.585 1.00 97.19 89 GLN A C 1
ATOM 685 O O . GLN A 1 89 ? -15.727 -1.532 35.491 1.00 97.19 89 GLN A O 1
ATOM 690 N N . TYR A 1 90 ? -16.929 -0.072 36.700 1.00 96.94 90 TYR A N 1
ATOM 691 C CA . TYR A 1 90 ? -17.377 0.716 35.554 1.00 96.94 90 TYR A CA 1
ATOM 692 C C . TYR A 1 90 ? -16.204 1.412 34.840 1.00 96.94 90 TYR A C 1
ATOM 694 O O . TYR A 1 90 ? -16.087 1.321 33.616 1.00 96.94 90 TYR A O 1
ATOM 702 N N . ALA A 1 91 ? -15.302 2.056 35.588 1.00 96.94 91 ALA A N 1
ATOM 703 C CA . ALA A 1 91 ? -14.112 2.708 35.033 1.00 96.94 91 ALA A CA 1
ATOM 704 C C . ALA A 1 91 ? -13.121 1.710 34.399 1.00 96.94 91 ALA A C 1
ATOM 706 O O . ALA A 1 91 ? -12.565 1.983 33.330 1.00 96.94 91 ALA A O 1
ATOM 707 N N . ASP A 1 92 ? -12.940 0.537 35.009 1.00 96.94 92 ASP A N 1
ATOM 708 C CA . ASP A 1 92 ? -12.102 -0.544 34.481 1.00 96.94 92 ASP A CA 1
ATOM 709 C C . ASP A 1 92 ? -12.665 -1.060 33.148 1.00 96.94 92 ASP A C 1
ATOM 711 O O . ASP A 1 92 ? -11.940 -1.177 32.158 1.00 96.94 92 ASP A O 1
ATOM 715 N N . MET A 1 93 ? -13.982 -1.283 33.072 1.00 97.12 93 MET A N 1
ATOM 716 C CA . MET A 1 93 ? -14.642 -1.724 31.840 1.00 97.12 93 MET A CA 1
ATOM 717 C C . MET A 1 93 ? -14.566 -0.666 30.726 1.00 97.12 93 MET A C 1
ATOM 719 O O . MET A 1 93 ? -14.302 -1.001 29.567 1.00 97.12 93 MET A O 1
ATOM 723 N N . GLN A 1 94 ? -14.721 0.621 31.059 1.00 96.50 94 GLN A N 1
ATOM 724 C CA . GLN A 1 94 ? -14.498 1.710 30.100 1.00 96.50 94 GLN A CA 1
ATOM 725 C C . GLN A 1 94 ? -13.053 1.736 29.583 1.00 96.50 94 GLN A C 1
ATOM 727 O O . GLN A 1 94 ? -12.825 1.893 28.379 1.00 96.50 94 GLN A O 1
ATOM 732 N N . SER A 1 95 ? -12.082 1.537 30.475 1.00 97.50 95 SER A N 1
ATOM 733 C CA . SER A 1 95 ? -10.661 1.481 30.122 1.00 97.50 95 SER A CA 1
ATOM 734 C C . SER A 1 95 ? -10.366 0.302 29.194 1.00 97.50 95 SER A C 1
ATOM 736 O O . SER A 1 95 ? -9.691 0.474 28.176 1.00 97.50 95 SER A O 1
ATOM 738 N N . HIS A 1 96 ? -10.951 -0.870 29.460 1.00 96.19 96 HIS A N 1
ATOM 739 C CA . HIS A 1 96 ? -10.853 -2.025 28.569 1.00 96.19 96 HIS A CA 1
ATOM 740 C C . HIS A 1 96 ? -11.438 -1.742 27.182 1.00 96.19 96 HIS A C 1
ATOM 742 O O . HIS A 1 96 ? -10.810 -2.081 26.179 1.00 96.19 96 HIS A O 1
ATOM 748 N N . MET A 1 97 ? -12.588 -1.071 27.080 1.00 96.38 97 MET A N 1
ATOM 749 C CA . MET A 1 97 ? -13.149 -0.688 25.777 1.00 96.38 97 MET A CA 1
ATOM 750 C C . MET A 1 97 ? -12.231 0.251 24.989 1.00 96.38 97 MET A C 1
ATOM 752 O O . MET A 1 97 ? -12.013 0.042 23.789 1.00 96.38 97 MET A O 1
ATOM 756 N N . ALA A 1 98 ? -11.676 1.270 25.649 1.00 96.19 98 ALA A N 1
ATOM 757 C CA . ALA A 1 98 ? -10.726 2.189 25.028 1.00 96.19 98 ALA A CA 1
ATOM 758 C C . ALA A 1 98 ? -9.466 1.449 24.552 1.00 96.19 98 ALA A C 1
ATOM 760 O O . ALA A 1 98 ? -9.011 1.647 23.424 1.00 96.19 98 ALA A O 1
ATOM 761 N N . GLU A 1 99 ? -8.952 0.527 25.366 1.00 96.56 99 GLU A N 1
ATOM 762 C CA . GLU A 1 99 ? -7.810 -0.312 25.020 1.00 96.56 99 GLU A CA 1
ATOM 763 C C . GLU A 1 99 ? -8.089 -1.203 23.799 1.00 96.56 99 GLU A C 1
ATOM 765 O O . GLU A 1 99 ? -7.280 -1.232 22.867 1.00 96.56 99 GLU A O 1
ATOM 770 N N . ARG A 1 100 ? -9.238 -1.895 23.744 1.00 95.88 100 ARG A N 1
ATOM 771 C CA . ARG A 1 100 ? -9.612 -2.721 22.576 1.00 95.88 100 ARG A CA 1
ATOM 772 C C . ARG A 1 100 ? -9.692 -1.887 21.301 1.00 95.88 100 ARG A C 1
ATOM 774 O O . ARG A 1 100 ? -9.204 -2.323 20.256 1.00 95.88 100 ARG A O 1
ATOM 781 N N . ARG A 1 101 ? -10.265 -0.684 21.389 1.00 94.94 101 ARG A N 1
ATOM 782 C CA . ARG A 1 101 ? -10.367 0.244 20.257 1.00 94.94 101 ARG A CA 1
ATOM 783 C C . ARG A 1 101 ? -8.989 0.708 19.788 1.00 94.94 101 ARG A C 1
ATOM 785 O O . ARG A 1 101 ? -8.713 0.656 18.592 1.00 94.94 101 ARG A O 1
ATOM 792 N N . ASN A 1 102 ? -8.124 1.109 20.715 1.00 97.06 102 ASN A N 1
ATOM 793 C CA . ASN A 1 102 ? -6.776 1.570 20.394 1.00 97.06 102 ASN A CA 1
ATOM 794 C C . ASN A 1 102 ? -5.932 0.453 19.776 1.00 97.06 102 ASN A C 1
ATOM 796 O O . ASN A 1 102 ? -5.310 0.676 18.742 1.00 97.06 102 ASN A O 1
ATOM 800 N N . ARG A 1 103 ? -5.979 -0.767 20.329 1.00 95.94 103 ARG A N 1
ATOM 801 C CA . ARG A 1 103 ? -5.290 -1.927 19.739 1.00 95.94 103 ARG A CA 1
ATOM 802 C C . ARG A 1 103 ? -5.742 -2.185 18.301 1.00 95.94 103 ARG A C 1
ATOM 804 O O . ARG A 1 103 ? -4.900 -2.358 17.430 1.00 95.94 103 ARG A O 1
ATOM 811 N N . TYR A 1 104 ? -7.049 -2.136 18.027 1.00 94.50 104 TYR A N 1
ATOM 812 C CA . TYR A 1 104 ? -7.562 -2.309 16.664 1.00 94.50 104 TYR A CA 1
ATOM 813 C C . TYR A 1 104 ? -7.037 -1.240 15.692 1.00 94.50 104 TYR A C 1
ATOM 815 O O . TYR A 1 104 ? -6.682 -1.568 14.560 1.00 94.50 104 TYR A O 1
ATOM 823 N N . LEU A 1 105 ? -6.970 0.024 16.120 1.00 94.62 105 LEU A N 1
ATOM 824 C CA . LEU A 1 105 ? -6.444 1.116 15.294 1.00 94.62 105 LEU A CA 1
ATOM 825 C C . LEU A 1 105 ? -4.946 0.953 15.019 1.00 94.62 105 LEU A C 1
ATOM 827 O O . LEU A 1 105 ? -4.519 1.110 13.876 1.00 94.62 105 LEU A O 1
ATOM 831 N N . THR A 1 106 ? -4.165 0.593 16.038 1.00 97.81 106 THR A N 1
ATOM 832 C CA . THR A 1 106 ? -2.729 0.331 15.892 1.00 97.81 106 THR A CA 1
ATOM 833 C C . THR A 1 106 ? -2.476 -0.844 14.950 1.00 97.81 106 THR A C 1
ATOM 835 O O . THR A 1 106 ? -1.684 -0.719 14.018 1.00 97.81 106 THR A O 1
ATOM 838 N N . ASP A 1 107 ? -3.196 -1.955 15.120 1.00 95.00 107 ASP A N 1
ATOM 839 C CA . ASP A 1 107 ? -3.082 -3.126 14.245 1.00 95.00 107 ASP A CA 1
ATOM 840 C C . ASP A 1 107 ? -3.447 -2.792 12.793 1.00 95.00 107 ASP A C 1
ATOM 842 O O . ASP A 1 107 ? -2.759 -3.219 11.867 1.00 95.00 107 ASP A O 1
ATOM 846 N N . ALA A 1 108 ? -4.523 -2.025 12.582 1.00 94.38 108 ALA A N 1
ATOM 847 C CA . ALA A 1 108 ? -4.954 -1.607 11.251 1.00 94.38 108 ALA A CA 1
ATOM 848 C C . ALA A 1 108 ? -3.933 -0.674 10.581 1.00 94.38 108 ALA A C 1
ATOM 850 O O . ALA A 1 108 ? -3.674 -0.820 9.388 1.00 94.38 108 ALA A O 1
ATOM 851 N N . SER A 1 109 ? -3.334 0.246 11.341 1.00 96.31 109 SER A N 1
ATOM 852 C CA . SER A 1 109 ? -2.275 1.138 10.855 1.00 96.31 109 SER A CA 1
ATOM 853 C C . SER A 1 109 ? -1.016 0.358 10.462 1.00 96.31 109 SER A C 1
ATOM 855 O O . SER A 1 109 ? -0.481 0.541 9.370 1.00 96.31 109 SER A O 1
ATOM 857 N N . ASN A 1 110 ? -0.585 -0.583 11.304 1.00 97.50 110 ASN A N 1
ATOM 858 C CA . ASN A 1 110 ? 0.580 -1.427 11.029 1.00 97.50 110 ASN A CA 1
ATOM 859 C C . ASN A 1 110 ? 0.369 -2.307 9.789 1.00 97.50 110 ASN A C 1
ATOM 861 O O . ASN A 1 110 ? 1.258 -2.425 8.946 1.00 97.50 110 ASN A O 1
ATOM 865 N N . GLU A 1 111 ? -0.820 -2.899 9.657 1.00 93.88 111 GLU A N 1
ATOM 866 C CA . GLU A 1 111 ? -1.193 -3.683 8.481 1.00 93.88 111 GLU A CA 1
ATOM 867 C C . GLU A 1 111 ? -1.203 -2.817 7.216 1.00 93.88 111 GLU A C 1
ATOM 869 O O . GLU A 1 111 ? -0.669 -3.227 6.188 1.00 93.88 111 GLU A O 1
ATOM 874 N N . TRP A 1 112 ? -1.752 -1.602 7.296 1.00 94.62 112 TRP A N 1
ATOM 875 C CA . TRP A 1 112 ? -1.763 -0.657 6.181 1.00 94.62 112 TRP A CA 1
ATOM 876 C C . TRP A 1 112 ? -0.350 -0.335 5.693 1.00 94.62 112 TRP A C 1
ATOM 878 O O . TRP A 1 112 ? -0.070 -0.454 4.501 1.00 94.62 112 TRP A O 1
ATOM 888 N N . VAL A 1 113 ? 0.554 0.012 6.612 1.00 98.19 113 VAL A N 1
ATOM 889 C CA . VAL A 1 113 ? 1.954 0.318 6.280 1.00 98.19 113 VAL A CA 1
ATOM 890 C C . VAL A 1 113 ? 2.652 -0.890 5.650 1.00 98.19 113 VAL A C 1
ATOM 892 O O . VAL A 1 113 ? 3.389 -0.730 4.674 1.00 98.19 113 VAL A O 1
ATO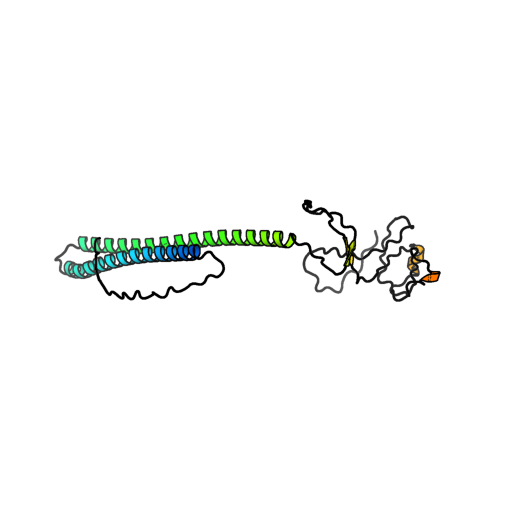M 895 N N . ARG A 1 114 ? 2.398 -2.105 6.155 1.00 97.06 114 ARG A N 1
ATOM 896 C CA . ARG A 1 114 ? 2.958 -3.333 5.574 1.00 97.06 114 ARG A CA 1
ATOM 897 C C . ARG A 1 114 ? 2.475 -3.551 4.140 1.00 97.06 114 ARG A C 1
ATOM 899 O O . ARG A 1 114 ? 3.301 -3.737 3.250 1.00 97.06 114 ARG A O 1
ATOM 906 N N . ILE A 1 115 ? 1.161 -3.495 3.916 1.00 96.00 115 ILE A N 1
ATOM 907 C CA . ILE A 1 115 ? 0.571 -3.714 2.590 1.00 96.00 115 ILE A CA 1
ATOM 908 C C . ILE A 1 115 ? 1.014 -2.633 1.603 1.00 96.00 115 ILE A C 1
ATOM 910 O O . ILE A 1 115 ? 1.313 -2.964 0.460 1.00 96.00 115 ILE A O 1
ATOM 914 N N . GLU A 1 116 ? 1.118 -1.369 2.019 1.00 96.81 116 GLU A N 1
ATOM 915 C CA . GLU A 1 116 ? 1.617 -0.298 1.147 1.00 96.81 116 GLU A CA 1
ATOM 916 C C . GLU A 1 116 ? 3.073 -0.546 0.721 1.00 96.81 116 GLU A C 1
ATOM 918 O O . GLU A 1 116 ? 3.408 -0.399 -0.454 1.00 96.81 116 GLU A O 1
ATOM 923 N N . SER A 1 117 ? 3.925 -1.005 1.644 1.00 98.12 117 SER A N 1
ATOM 924 C CA . SER A 1 117 ? 5.313 -1.380 1.338 1.00 98.12 117 SER A CA 1
ATOM 925 C C . SER A 1 117 ? 5.393 -2.558 0.358 1.00 98.12 117 SER A C 1
ATOM 927 O O . SER A 1 117 ? 6.093 -2.481 -0.654 1.00 98.12 117 SER A O 1
ATOM 929 N N . GLU A 1 118 ? 4.631 -3.630 0.598 1.00 97.19 118 GLU A N 1
ATOM 930 C CA . GLU A 1 118 ? 4.554 -4.789 -0.307 1.00 97.19 118 GLU A CA 1
ATOM 931 C C . GLU A 1 118 ? 4.037 -4.395 -1.700 1.00 97.19 118 GLU A C 1
ATOM 933 O O . GLU A 1 118 ? 4.517 -4.886 -2.729 1.00 97.19 118 GLU A O 1
ATOM 938 N N . LEU A 1 119 ? 3.070 -3.479 -1.747 1.00 97.62 119 LEU A N 1
ATOM 939 C CA . LEU A 1 119 ? 2.488 -2.968 -2.979 1.00 97.62 119 LEU A CA 1
ATOM 940 C C . LEU A 1 119 ? 3.513 -2.133 -3.755 1.00 97.62 119 LEU A C 1
ATOM 942 O O . LEU A 1 119 ? 3.685 -2.359 -4.956 1.00 97.62 119 LEU A O 1
ATOM 946 N N . ALA A 1 120 ? 4.231 -1.226 -3.090 1.00 97.38 120 ALA A N 1
ATOM 947 C CA . ALA A 1 120 ? 5.304 -0.440 -3.698 1.00 97.38 120 ALA A CA 1
ATOM 948 C C . ALA A 1 120 ? 6.405 -1.341 -4.287 1.00 97.38 120 ALA A C 1
ATOM 950 O O . ALA A 1 120 ? 6.774 -1.177 -5.451 1.00 97.38 120 ALA A O 1
ATOM 951 N N . GLN A 1 121 ? 6.850 -2.360 -3.543 1.00 97.50 121 GLN A N 1
ATOM 952 C CA . GLN A 1 121 ? 7.822 -3.348 -4.031 1.00 97.50 121 GLN A CA 1
ATOM 953 C C . GLN A 1 121 ? 7.298 -4.127 -5.245 1.00 97.50 121 GLN A C 1
ATOM 955 O O . GLN A 1 121 ? 8.008 -4.325 -6.231 1.00 97.50 121 GLN A O 1
ATOM 960 N N . THR A 1 122 ? 6.038 -4.564 -5.200 1.00 96.94 122 THR A N 1
ATOM 961 C CA . THR A 1 122 ? 5.424 -5.315 -6.304 1.00 96.94 122 THR A CA 1
ATOM 962 C C . THR A 1 122 ? 5.261 -4.449 -7.554 1.00 96.94 122 THR A C 1
ATOM 964 O O . THR A 1 122 ? 5.473 -4.940 -8.666 1.00 96.94 122 THR A O 1
ATOM 967 N N . ARG A 1 123 ? 4.924 -3.162 -7.398 1.00 97.12 123 ARG A N 1
ATOM 968 C CA . ARG A 1 123 ? 4.863 -2.195 -8.506 1.00 97.12 123 ARG A CA 1
ATOM 969 C C . ARG A 1 123 ? 6.226 -2.019 -9.164 1.00 97.12 123 ARG A C 1
ATOM 971 O O . ARG A 1 123 ? 6.303 -2.148 -10.382 1.00 97.12 123 ARG A O 1
ATOM 978 N N . GLU A 1 124 ? 7.281 -1.816 -8.381 1.00 96.31 124 GLU A N 1
ATOM 979 C CA . GLU A 1 124 ? 8.639 -1.657 -8.917 1.00 96.31 124 GLU A CA 1
ATOM 980 C C . GLU A 1 124 ? 9.096 -2.914 -9.670 1.00 96.31 124 GLU A C 1
ATOM 982 O O . GLU A 1 124 ? 9.548 -2.849 -10.814 1.00 96.31 124 GLU A O 1
ATOM 987 N N . ASN A 1 125 ? 8.854 -4.091 -9.087 1.00 97.12 125 ASN A N 1
ATOM 988 C CA . ASN A 1 125 ? 9.116 -5.369 -9.748 1.00 97.12 125 ASN A CA 1
ATOM 989 C C . ASN A 1 125 ? 8.323 -5.532 -11.054 1.00 97.12 125 ASN A C 1
ATOM 991 O O . ASN A 1 125 ? 8.811 -6.149 -12.003 1.00 97.12 125 ASN A O 1
ATOM 995 N N . THR A 1 126 ? 7.099 -5.007 -11.111 1.00 96.94 126 THR A N 1
ATOM 996 C CA . THR A 1 126 ? 6.267 -5.050 -12.319 1.00 96.94 126 THR A CA 1
ATOM 997 C C . THR A 1 126 ? 6.832 -4.128 -13.393 1.00 96.94 126 THR A C 1
ATOM 999 O O . THR A 1 126 ? 7.011 -4.585 -14.517 1.00 96.94 126 THR A O 1
ATOM 1002 N N . LEU A 1 127 ? 7.207 -2.892 -13.053 1.00 97.06 127 LEU A N 1
ATOM 1003 C CA . LEU A 1 127 ? 7.832 -1.951 -13.989 1.00 97.06 127 LEU A CA 1
ATOM 1004 C C . LEU A 1 127 ? 9.144 -2.504 -14.563 1.00 97.06 127 LEU A C 1
ATOM 1006 O O . LEU A 1 127 ? 9.330 -2.518 -15.780 1.00 97.06 127 LEU A O 1
ATOM 1010 N N . ALA A 1 128 ? 10.012 -3.062 -13.713 1.00 95.44 128 ALA A N 1
ATOM 1011 C CA . ALA A 1 128 ? 11.258 -3.688 -14.154 1.00 95.44 128 ALA A CA 1
ATOM 1012 C C . ALA A 1 128 ? 11.014 -4.859 -15.129 1.00 95.44 128 ALA A C 1
ATOM 1014 O O . ALA A 1 128 ? 11.715 -5.003 -16.137 1.00 95.44 128 ALA A O 1
ATOM 1015 N N . ARG A 1 129 ? 9.995 -5.689 -14.861 1.00 95.06 129 ARG A N 1
ATOM 1016 C CA . ARG A 1 129 ? 9.599 -6.799 -15.746 1.00 95.06 129 ARG A CA 1
ATOM 1017 C C . ARG A 1 129 ? 8.967 -6.312 -17.045 1.00 95.06 129 ARG A C 1
ATOM 1019 O O . ARG A 1 129 ? 9.236 -6.895 -18.093 1.00 95.06 129 ARG A O 1
ATOM 1026 N N . GLU A 1 130 ? 8.151 -5.266 -16.997 1.00 95.62 130 GLU A N 1
ATOM 1027 C CA . GLU A 1 130 ? 7.562 -4.647 -18.185 1.00 95.62 130 GLU A CA 1
ATOM 1028 C C . GLU A 1 130 ? 8.639 -4.076 -19.107 1.00 95.62 130 GLU A C 1
ATOM 1030 O O . GLU A 1 130 ? 8.569 -4.265 -20.321 1.00 95.62 130 GLU A O 1
ATOM 1035 N N . ASP A 1 131 ? 9.662 -3.431 -18.554 1.00 93.00 131 ASP A N 1
ATOM 1036 C CA . ASP A 1 131 ? 10.773 -2.899 -19.340 1.00 93.00 131 ASP A CA 1
ATOM 1037 C C . ASP A 1 131 ? 11.639 -4.006 -19.945 1.00 93.00 131 ASP A C 1
ATOM 1039 O O . ASP A 1 131 ? 12.029 -3.913 -21.113 1.00 93.00 131 ASP A O 1
ATOM 1043 N N . ALA A 1 132 ? 11.895 -5.085 -19.201 1.00 90.00 132 ALA A N 1
ATOM 1044 C CA . ALA A 1 132 ? 12.541 -6.273 -19.753 1.00 90.00 132 ALA A CA 1
ATOM 1045 C C . ALA A 1 132 ? 11.704 -6.887 -20.889 1.00 90.00 132 ALA A C 1
ATOM 1047 O O . ALA A 1 132 ? 12.245 -7.210 -21.946 1.00 90.00 132 ALA A O 1
ATOM 1048 N N . PHE A 1 133 ? 10.381 -6.971 -20.715 1.00 93.62 133 PHE A N 1
ATOM 1049 C CA . PHE A 1 133 ? 9.460 -7.472 -21.732 1.00 93.62 133 PHE A CA 1
ATOM 1050 C C . PHE A 1 133 ? 9.456 -6.592 -22.988 1.00 93.62 133 PHE A C 1
ATOM 1052 O O . PHE A 1 133 ? 9.586 -7.113 -24.094 1.00 93.62 133 PHE A O 1
ATOM 1059 N N . LYS A 1 134 ? 9.402 -5.261 -22.853 1.00 90.38 134 LYS A N 1
ATOM 1060 C CA . LYS A 1 134 ? 9.480 -4.329 -23.996 1.00 90.38 134 LYS A CA 1
ATOM 1061 C C . LYS A 1 134 ? 10.783 -4.486 -24.784 1.00 90.38 134 LYS A C 1
ATOM 1063 O O . LYS A 1 134 ? 10.765 -4.364 -26.005 1.00 90.38 134 LYS A O 1
ATOM 1068 N N . LYS A 1 135 ? 11.896 -4.800 -24.112 1.00 86.38 135 LYS A N 1
ATOM 1069 C CA . LYS A 1 135 ? 13.211 -5.022 -24.743 1.00 86.38 135 LYS A CA 1
ATOM 1070 C C . LYS A 1 135 ? 13.337 -6.364 -25.476 1.00 86.38 135 LYS A C 1
ATOM 1072 O O . LYS A 1 135 ? 14.304 -6.539 -26.210 1.00 86.38 135 LYS A O 1
ATOM 1077 N N . THR A 1 136 ? 12.379 -7.285 -25.334 1.00 86.94 136 THR A N 1
ATOM 1078 C CA . THR A 1 136 ? 12.373 -8.544 -26.109 1.00 86.94 136 THR A CA 1
ATOM 1079 C C . THR A 1 136 ? 12.063 -8.325 -27.588 1.00 86.94 136 THR A C 1
ATOM 1081 O O . THR A 1 136 ? 12.509 -9.100 -28.431 1.00 86.94 136 THR A O 1
ATOM 1084 N N . VAL A 1 137 ? 11.333 -7.254 -27.920 1.00 87.88 137 VAL A N 1
ATOM 1085 C CA . VAL A 1 137 ? 10.979 -6.906 -29.298 1.00 87.88 137 VAL A CA 1
ATOM 1086 C C . VAL A 1 137 ? 11.735 -5.649 -29.703 1.00 87.88 137 VAL A C 1
ATOM 1088 O O . VAL A 1 137 ? 11.345 -4.527 -29.381 1.00 87.88 137 VAL A O 1
ATOM 1091 N N . ILE A 1 138 ? 12.817 -5.836 -30.450 1.00 86.19 138 ILE A N 1
ATOM 1092 C CA . ILE A 1 138 ? 13.621 -4.734 -30.977 1.00 86.19 138 ILE A CA 1
ATOM 1093 C C . ILE A 1 138 ? 12.936 -4.193 -32.235 1.00 86.19 138 ILE A C 1
ATOM 1095 O O . ILE A 1 138 ? 12.765 -4.911 -33.219 1.00 86.19 138 ILE A O 1
ATOM 1099 N N . ARG A 1 139 ? 12.523 -2.921 -32.201 1.00 88.31 139 ARG A N 1
ATOM 1100 C CA . ARG A 1 139 ? 11.921 -2.212 -33.343 1.00 88.31 139 ARG A CA 1
ATOM 1101 C C . ARG A 1 139 ? 12.886 -1.170 -33.896 1.00 88.31 139 ARG A C 1
ATOM 1103 O O . ARG A 1 139 ? 13.664 -0.588 -33.143 1.00 88.31 139 ARG A O 1
ATOM 1110 N N . SER A 1 140 ? 12.804 -0.909 -35.200 1.00 89.81 140 SER A N 1
ATOM 1111 C CA . SER A 1 140 ? 13.575 0.172 -35.820 1.00 89.81 140 SER A CA 1
ATOM 1112 C C . SER A 1 140 ? 13.092 1.538 -35.306 1.00 89.81 140 SER A C 1
ATOM 1114 O O . SER A 1 140 ? 11.882 1.774 -35.314 1.00 89.81 140 SER A O 1
ATOM 1116 N N . PRO A 1 141 ? 13.990 2.449 -34.881 1.00 87.81 141 PRO A N 1
ATOM 1117 C CA . PRO A 1 141 ? 13.612 3.794 -34.443 1.00 87.81 141 PRO A CA 1
ATOM 1118 C C . PRO A 1 141 ? 13.229 4.723 -35.606 1.00 87.81 141 PRO A C 1
ATOM 1120 O O . PRO A 1 141 ? 12.595 5.748 -35.375 1.00 87.81 141 PRO A O 1
ATOM 1123 N N . MET A 1 142 ? 13.635 4.395 -36.836 1.00 87.00 142 MET A N 1
ATOM 1124 C CA . MET A 1 142 ? 13.397 5.200 -38.038 1.00 87.00 142 MET A CA 1
ATOM 1125 C C . MET A 1 142 ? 13.308 4.326 -39.293 1.00 87.00 142 MET A C 1
ATOM 1127 O O . MET A 1 142 ? 13.707 3.160 -39.289 1.00 87.00 142 MET A O 1
ATOM 1131 N N . GLU A 1 143 ? 12.792 4.892 -40.380 1.00 87.94 143 GLU A N 1
ATOM 1132 C CA . GLU A 1 143 ? 12.808 4.246 -41.693 1.00 87.94 143 GLU A CA 1
ATOM 1133 C C . GLU A 1 143 ? 14.241 4.202 -42.236 1.00 87.94 143 GLU A C 1
ATOM 1135 O O . GLU A 1 143 ? 14.923 5.224 -42.336 1.00 87.94 143 GLU A O 1
ATOM 1140 N N . GLY A 1 144 ? 14.707 3.010 -42.593 1.00 88.06 144 GLY A N 1
ATOM 1141 C CA . GLY A 1 144 ? 16.087 2.787 -42.992 1.00 88.06 144 GLY A CA 1
ATOM 1142 C C . GLY A 1 144 ? 16.276 1.452 -43.696 1.00 88.06 144 GLY A C 1
ATOM 1143 O O . GLY A 1 144 ? 15.432 0.561 -43.622 1.00 88.06 144 GLY A O 1
ATOM 1144 N N . ILE A 1 145 ? 17.409 1.316 -44.369 1.00 87.62 145 ILE A N 1
ATOM 1145 C CA . ILE A 1 145 ? 17.876 0.065 -44.952 1.00 87.62 145 ILE A CA 1
ATOM 1146 C C . ILE A 1 145 ? 18.701 -0.659 -43.891 1.00 87.62 145 ILE A C 1
ATOM 1148 O O . ILE A 1 145 ? 19.643 -0.093 -43.335 1.00 87.62 145 ILE A O 1
ATOM 1152 N N . VAL A 1 146 ? 18.364 -1.919 -43.624 1.00 89.12 146 VAL A N 1
ATOM 1153 C CA . VAL A 1 146 ? 19.148 -2.770 -42.725 1.00 89.12 146 VAL A CA 1
ATOM 1154 C C . VAL A 1 146 ? 20.425 -3.210 -43.441 1.00 89.12 146 VAL A C 1
ATOM 1156 O O . VAL A 1 146 ? 20.375 -3.793 -44.524 1.00 89.12 146 VAL A O 1
ATOM 1159 N N . LYS A 1 147 ? 21.574 -2.936 -42.831 1.00 84.62 147 LYS A N 1
ATOM 1160 C CA . LYS A 1 147 ? 22.898 -3.408 -43.230 1.00 84.62 147 LYS A CA 1
ATOM 1161 C C . LYS A 1 147 ? 23.485 -4.313 -42.148 1.00 84.62 147 LYS A C 1
ATOM 1163 O O . LYS A 1 147 ? 23.182 -4.175 -40.968 1.00 84.62 147 LYS A O 1
ATOM 1168 N N . ASN A 1 148 ? 24.349 -5.228 -42.583 1.00 80.25 148 ASN A N 1
ATOM 1169 C CA . ASN A 1 148 ? 25.214 -6.046 -41.731 1.00 80.25 148 ASN A CA 1
ATOM 1170 C C . ASN A 1 148 ? 24.497 -6.725 -40.541 1.00 80.25 148 ASN A C 1
ATOM 1172 O O . ASN A 1 148 ? 24.713 -6.371 -39.382 1.00 80.25 148 ASN A O 1
ATOM 1176 N N . VAL A 1 149 ? 23.634 -7.705 -40.830 1.00 85.56 149 VAL A N 1
ATOM 1177 C CA . VAL A 1 149 ? 22.984 -8.532 -39.800 1.00 85.56 149 VAL A CA 1
ATOM 1178 C C . VAL A 1 149 ? 23.985 -9.571 -39.299 1.00 85.56 149 VAL A C 1
ATOM 1180 O O . VAL A 1 149 ? 24.365 -10.472 -40.044 1.00 85.56 149 VAL A O 1
ATOM 1183 N N . GLN A 1 150 ? 24.420 -9.442 -38.046 1.00 79.06 150 GLN A N 1
ATOM 1184 C CA . GLN A 1 150 ? 25.486 -10.281 -37.486 1.00 79.06 150 GLN A CA 1
ATOM 1185 C C . GLN A 1 150 ? 24.980 -11.600 -36.888 1.00 79.06 150 GLN A C 1
ATOM 1187 O O . GLN A 1 150 ? 25.761 -12.535 -36.742 1.00 79.06 150 GLN A O 1
ATOM 1192 N N . GLN A 1 151 ? 23.694 -11.688 -36.531 1.00 80.06 151 GLN A N 1
ATOM 1193 C CA . GLN A 1 151 ? 23.097 -12.874 -35.910 1.00 80.06 151 GLN A CA 1
ATOM 1194 C C . GLN A 1 151 ? 21.849 -13.299 -36.686 1.00 80.06 151 GLN A C 1
ATOM 1196 O O . GLN A 1 151 ? 20.871 -12.557 -36.753 1.00 80.06 151 GLN A O 1
ATOM 1201 N N . THR A 1 152 ? 21.887 -14.488 -37.284 1.00 77.19 152 THR A N 1
ATOM 1202 C CA . THR A 1 152 ? 20.814 -15.027 -38.142 1.00 77.19 152 THR A CA 1
ATOM 1203 C C . THR A 1 152 ? 20.291 -16.387 -37.672 1.00 77.19 152 THR A C 1
ATOM 1205 O O . THR A 1 152 ? 19.391 -16.952 -38.291 1.00 77.19 152 THR A O 1
ATOM 1208 N N . THR A 1 153 ? 20.827 -16.923 -36.572 1.00 84.81 153 THR A N 1
ATOM 1209 C CA . THR A 1 153 ? 20.482 -18.241 -36.028 1.00 84.81 153 THR A CA 1
ATOM 1210 C C . THR A 1 153 ? 19.378 -18.162 -34.970 1.00 84.81 153 THR A C 1
ATOM 1212 O O . THR A 1 153 ? 19.388 -17.317 -34.075 1.00 84.81 153 THR A O 1
ATOM 1215 N N . LEU A 1 154 ? 18.412 -19.081 -35.052 1.00 82.44 154 LEU A N 1
ATOM 1216 C CA . LEU A 1 154 ? 17.338 -19.214 -34.065 1.00 82.44 154 LEU A CA 1
ATOM 1217 C C . LEU A 1 154 ? 17.902 -19.786 -32.756 1.00 82.44 154 LEU A C 1
ATOM 1219 O O . LEU A 1 154 ? 18.544 -20.832 -32.762 1.00 82.44 154 LEU A O 1
ATOM 1223 N N . GLY A 1 155 ? 17.655 -19.101 -31.636 1.00 81.06 155 GLY A N 1
ATOM 1224 C CA . GLY A 1 155 ? 18.140 -19.510 -30.311 1.00 81.06 155 GLY A CA 1
ATOM 1225 C C . GLY A 1 155 ? 19.533 -18.990 -29.936 1.00 81.06 155 GLY A C 1
ATOM 1226 O O . GLY A 1 155 ? 20.042 -19.349 -28.877 1.00 81.06 155 GLY A O 1
ATOM 1227 N N . ALA A 1 156 ? 20.147 -18.134 -30.759 1.00 81.31 156 ALA A N 1
ATOM 1228 C CA . ALA A 1 156 ? 21.374 -17.443 -30.380 1.00 81.31 156 ALA A CA 1
ATOM 1229 C C . ALA A 1 156 ? 21.132 -16.499 -29.188 1.00 81.31 156 ALA A C 1
ATOM 1231 O O . ALA A 1 156 ? 20.186 -15.709 -29.180 1.00 81.31 156 ALA A O 1
ATOM 1232 N N . VAL A 1 157 ? 22.001 -16.574 -28.179 1.00 84.25 157 VAL A N 1
ATOM 1233 C CA . VAL A 1 157 ? 21.965 -15.689 -27.008 1.00 84.25 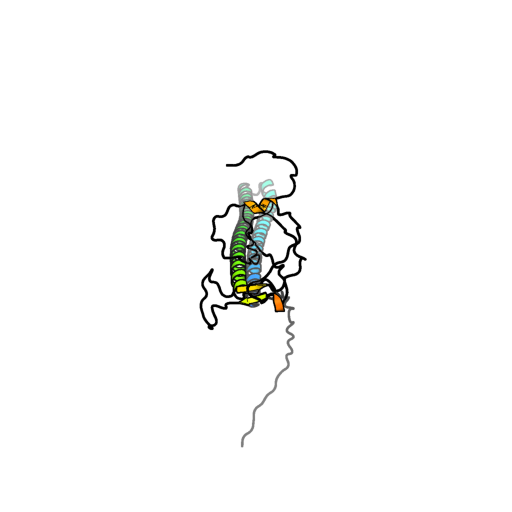157 VAL A CA 1
ATOM 1234 C C . VAL A 1 157 ? 22.782 -14.435 -27.313 1.00 84.25 157 VAL A C 1
ATOM 1236 O O . VAL A 1 157 ? 23.965 -14.530 -27.631 1.00 84.25 157 VAL A O 1
ATOM 1239 N N . ILE A 1 158 ? 22.158 -13.263 -27.200 1.00 82.62 158 ILE A N 1
ATOM 1240 C CA . ILE A 1 158 ? 22.786 -11.963 -27.470 1.00 82.62 158 ILE A CA 1
ATOM 1241 C C . ILE A 1 158 ? 23.178 -11.320 -26.139 1.00 82.62 158 ILE A C 1
ATOM 1243 O O . ILE A 1 158 ? 22.360 -11.236 -25.221 1.00 82.62 158 ILE A O 1
ATOM 1247 N N . GLN A 1 159 ? 24.425 -10.863 -26.029 1.00 85.00 159 GLN A N 1
ATOM 1248 C CA . GLN A 1 159 ? 24.911 -10.164 -24.836 1.00 85.00 159 GLN A CA 1
ATOM 1249 C C . GLN A 1 159 ? 24.541 -8.675 -24.872 1.00 85.00 159 GLN A C 1
ATOM 1251 O O . GLN A 1 159 ? 24.365 -8.078 -25.936 1.00 85.00 159 GLN A O 1
ATOM 1256 N N . SER A 1 160 ? 24.456 -8.045 -23.698 1.00 83.44 160 SER A N 1
ATOM 1257 C CA . SER A 1 160 ? 24.217 -6.600 -23.613 1.00 83.44 160 SER A CA 1
ATOM 1258 C C . SER A 1 160 ? 25.355 -5.823 -24.289 1.00 83.44 160 SER A C 1
ATOM 1260 O O . SER A 1 160 ? 26.525 -6.055 -23.999 1.00 83.44 160 SER A O 1
ATOM 1262 N N . GLY A 1 161 ? 25.016 -4.902 -25.195 1.00 82.81 161 GLY A N 1
ATOM 1263 C CA . GLY A 1 161 ? 25.985 -4.073 -25.927 1.00 82.81 161 GLY A CA 1
ATOM 1264 C C . GLY A 1 161 ? 26.518 -4.677 -27.230 1.00 82.81 161 GLY A C 1
ATOM 1265 O O . GLY A 1 161 ? 27.242 -3.996 -27.955 1.00 82.81 161 GLY A O 1
ATOM 1266 N N . GLN A 1 162 ? 26.145 -5.912 -27.571 1.00 84.88 162 GLN A N 1
ATOM 1267 C CA . GLN A 1 162 ? 26.507 -6.514 -28.851 1.00 84.88 162 GLN A CA 1
ATOM 1268 C C . GLN A 1 162 ? 25.710 -5.881 -30.005 1.00 84.88 162 GLN A C 1
ATOM 1270 O O . GLN A 1 162 ? 24.494 -5.703 -29.914 1.00 84.88 162 GLN A O 1
ATOM 1275 N N . SER A 1 163 ? 26.382 -5.563 -31.114 1.00 83.50 163 SER A N 1
ATOM 1276 C CA . SER A 1 163 ? 25.718 -5.104 -32.337 1.00 83.50 163 SER A CA 1
ATOM 1277 C C . SER A 1 163 ? 24.954 -6.250 -33.002 1.00 83.50 163 SER A C 1
ATOM 1279 O O . SER A 1 163 ? 25.536 -7.287 -33.305 1.00 83.50 163 SER A O 1
ATOM 1281 N N . ILE A 1 164 ? 23.658 -6.059 -33.250 1.00 87.00 164 ILE A N 1
ATOM 1282 C CA . ILE A 1 164 ? 22.798 -7.063 -33.902 1.00 87.00 164 ILE A CA 1
ATOM 1283 C C . ILE A 1 164 ? 22.704 -6.779 -35.403 1.00 87.00 164 ILE A C 1
ATOM 1285 O O . ILE A 1 164 ? 22.918 -7.660 -36.235 1.00 87.00 164 ILE A O 1
ATOM 1289 N N . LEU A 1 165 ? 22.378 -5.530 -35.731 1.00 88.06 165 LEU A N 1
ATOM 1290 C CA . LEU A 1 165 ? 22.172 -5.026 -37.080 1.00 88.06 165 LEU A CA 1
ATOM 1291 C C . LEU A 1 165 ? 22.477 -3.527 -37.119 1.00 88.06 165 LEU A C 1
ATOM 1293 O O . LEU A 1 165 ? 22.384 -2.840 -36.098 1.00 88.06 165 LEU A O 1
ATOM 1297 N N . GLU A 1 166 ? 22.821 -3.023 -38.296 1.00 87.75 166 GLU A N 1
ATOM 1298 C CA . GLU A 1 166 ? 23.026 -1.602 -38.558 1.00 87.75 166 GLU A CA 1
ATOM 1299 C C . GLU A 1 166 ? 21.856 -1.084 -39.399 1.00 87.75 166 GLU A C 1
ATOM 1301 O O . GLU A 1 166 ? 21.489 -1.694 -40.398 1.00 87.75 166 GLU A O 1
ATOM 1306 N N . ILE A 1 167 ? 21.234 0.029 -39.009 1.00 88.31 167 ILE A N 1
ATOM 1307 C CA . ILE A 1 167 ? 20.163 0.652 -39.800 1.00 88.31 167 ILE A CA 1
ATOM 1308 C C . ILE A 1 167 ? 20.701 1.940 -40.391 1.00 88.31 167 ILE A C 1
ATOM 1310 O O . ILE A 1 167 ? 21.183 2.813 -39.672 1.00 88.31 167 ILE A O 1
ATOM 1314 N N . VAL A 1 168 ? 20.580 2.055 -41.708 1.00 86.38 168 VAL A N 1
ATOM 1315 C CA . VAL A 1 168 ? 20.994 3.229 -42.460 1.00 86.38 168 VAL A CA 1
ATOM 1316 C C . VAL A 1 168 ? 19.747 3.999 -42.906 1.00 86.38 168 VAL A C 1
ATOM 1318 O O . VAL A 1 168 ? 19.001 3.471 -43.729 1.00 86.38 168 VAL A O 1
ATOM 1321 N N . PRO A 1 169 ? 19.493 5.218 -42.406 1.00 86.75 169 PRO A N 1
ATOM 1322 C CA . PRO A 1 169 ? 18.319 6.005 -42.788 1.00 86.75 169 PRO A CA 1
ATOM 1323 C C . PRO A 1 169 ? 18.263 6.304 -44.290 1.00 86.75 169 PRO A C 1
ATOM 1325 O O . PRO A 1 169 ? 19.295 6.446 -44.955 1.00 86.75 169 PRO A O 1
ATOM 1328 N N . VAL A 1 170 ? 17.037 6.395 -44.819 1.00 79.75 170 VAL A N 1
ATOM 1329 C CA . VAL A 1 170 ? 16.773 6.719 -46.237 1.00 79.75 170 VAL A CA 1
ATOM 1330 C C . VAL A 1 170 ? 16.578 8.224 -46.459 1.00 79.75 170 VAL A C 1
ATOM 1332 O O . VAL A 1 170 ? 16.891 8.722 -47.534 1.00 79.75 170 VAL A O 1
ATOM 1335 N N . LYS A 1 171 ? 16.081 8.950 -45.449 1.00 68.25 171 LYS A N 1
ATOM 1336 C CA . LYS A 1 171 ? 15.677 10.367 -45.528 1.00 68.25 171 LYS A CA 1
ATOM 1337 C C . LYS A 1 171 ? 16.670 11.307 -44.829 1.00 68.25 171 LYS A C 1
ATOM 1339 O O . LYS A 1 171 ? 16.248 12.194 -44.098 1.00 68.25 171 LYS A O 1
ATOM 1344 N N . ASP A 1 172 ? 17.966 11.087 -45.018 1.00 63.16 172 ASP A N 1
ATOM 1345 C CA . ASP A 1 172 ? 18.982 11.960 -44.425 1.00 63.16 172 ASP A CA 1
ATOM 1346 C C . ASP A 1 172 ? 19.468 13.007 -45.426 1.00 63.16 172 ASP A C 1
ATOM 1348 O O . ASP A 1 172 ? 19.769 12.694 -46.583 1.00 63.16 172 ASP A O 1
ATOM 1352 N N . ASP A 1 173 ? 19.623 14.233 -44.929 1.00 65.75 173 ASP A N 1
ATOM 1353 C CA . ASP A 1 173 ? 20.406 15.272 -45.581 1.00 65.75 173 ASP A CA 1
ATOM 1354 C C . ASP A 1 173 ? 21.857 14.784 -45.675 1.00 65.75 173 ASP A C 1
ATOM 1356 O O . ASP A 1 173 ? 22.531 14.551 -44.666 1.00 65.75 173 ASP A O 1
ATOM 1360 N N . MET A 1 174 ? 22.355 14.573 -46.895 1.00 66.50 174 MET A N 1
ATOM 1361 C CA . MET A 1 174 ? 23.755 14.205 -47.079 1.00 66.50 174 MET A CA 1
ATOM 1362 C C . MET A 1 174 ? 24.651 15.381 -46.695 1.00 66.50 174 MET A C 1
ATOM 1364 O O . MET A 1 174 ? 24.772 16.352 -47.440 1.00 66.50 174 MET A O 1
ATOM 1368 N N . LEU A 1 175 ? 25.341 15.251 -45.566 1.00 73.38 175 LEU A N 1
ATOM 1369 C CA . LEU A 1 175 ? 26.442 16.131 -45.208 1.00 73.38 175 LEU A CA 1
ATOM 1370 C C . LEU A 1 175 ? 27.744 15.598 -45.818 1.00 73.38 175 LEU A C 1
ATOM 1372 O O . LEU A 1 175 ? 28.088 14.423 -45.669 1.00 73.38 175 LEU A O 1
ATOM 1376 N N . VAL A 1 176 ? 28.474 16.470 -46.508 1.00 75.12 176 VAL A N 1
ATOM 1377 C CA . VAL A 1 176 ? 29.810 16.169 -47.029 1.00 75.12 176 VAL A CA 1
ATOM 1378 C C . VAL A 1 176 ? 30.828 16.914 -46.175 1.00 75.12 176 VAL A C 1
ATOM 1380 O O . VAL A 1 176 ? 30.838 18.141 -46.148 1.00 75.12 176 VAL A O 1
ATOM 1383 N N . GLU A 1 177 ? 31.691 16.172 -45.484 1.00 75.50 177 GLU A N 1
ATOM 1384 C CA . GLU A 1 177 ? 32.822 16.736 -44.747 1.00 75.50 177 GLU A CA 1
ATOM 1385 C C . GLU A 1 177 ? 34.054 16.759 -45.661 1.00 75.50 177 GLU A C 1
ATOM 1387 O O . GLU A 1 177 ? 34.511 15.720 -46.144 1.00 75.50 177 GLU A O 1
ATOM 1392 N N . ALA A 1 178 ? 34.592 17.954 -45.911 1.00 77.75 178 ALA A N 1
ATOM 1393 C CA . ALA A 1 178 ? 35.814 18.144 -46.681 1.00 77.75 178 ALA A CA 1
ATOM 1394 C C . ALA A 1 178 ? 36.893 18.789 -45.810 1.00 77.75 178 ALA A C 1
ATOM 1396 O O . ALA A 1 178 ? 36.662 19.804 -45.154 1.00 77.75 178 ALA A O 1
ATOM 1397 N N . TYR A 1 179 ? 38.088 18.203 -45.827 1.00 79.94 179 TYR A N 1
ATOM 1398 C CA . TYR A 1 179 ? 39.252 18.795 -45.184 1.00 79.94 179 TYR A CA 1
ATOM 1399 C C . TYR A 1 179 ? 39.883 19.827 -46.114 1.00 79.94 179 TYR A C 1
ATOM 1401 O O . TYR A 1 179 ? 40.158 19.541 -47.279 1.00 79.94 179 TYR A O 1
ATOM 1409 N N . VAL A 1 180 ? 40.133 21.019 -45.580 1.00 81.06 180 VAL A N 1
ATOM 1410 C CA . VAL A 1 180 ? 40.722 22.144 -46.311 1.00 81.06 180 VAL A CA 1
ATOM 1411 C C . VAL A 1 180 ? 42.087 22.454 -45.715 1.00 81.06 180 VAL A C 1
ATOM 1413 O O . VAL A 1 180 ? 42.275 22.394 -44.497 1.00 81.06 180 VAL A O 1
ATOM 1416 N N . LYS A 1 181 ? 43.062 22.786 -46.564 1.00 81.88 181 LYS A N 1
ATOM 1417 C CA . LYS A 1 181 ? 44.389 23.191 -46.094 1.00 81.88 181 LYS A CA 1
ATOM 1418 C C . LYS A 1 181 ? 44.298 24.528 -45.346 1.00 81.88 181 LYS A C 1
ATOM 1420 O O . LYS A 1 181 ? 43.616 25.428 -45.830 1.00 81.88 181 LYS A O 1
ATOM 1425 N N . PRO A 1 182 ? 45.037 24.728 -44.237 1.00 80.94 182 PRO A N 1
ATOM 1426 C CA . PRO A 1 182 ? 45.008 25.987 -43.484 1.00 80.94 182 PRO A CA 1
ATOM 1427 C C . PRO A 1 182 ? 45.290 27.237 -44.331 1.00 80.94 182 PRO A C 1
ATOM 1429 O O . PRO A 1 182 ? 44.691 28.281 -44.101 1.00 80.94 182 PRO A O 1
ATOM 1432 N N . SER A 1 183 ? 46.149 27.118 -45.350 1.00 82.06 183 SER A N 1
ATOM 1433 C CA . SER A 1 183 ? 46.465 28.193 -46.301 1.00 82.06 183 SER A CA 1
ATOM 1434 C C . SER A 1 183 ? 45.284 28.618 -47.181 1.00 82.06 183 SER A C 1
ATOM 1436 O O . SER A 1 183 ? 45.298 29.713 -47.731 1.00 82.06 183 SER A O 1
ATOM 1438 N N . GLU A 1 184 ? 44.276 27.760 -47.336 1.00 76.69 184 GLU A N 1
ATOM 1439 C CA . GLU A 1 184 ? 43.136 27.952 -48.239 1.00 76.69 184 GLU A CA 1
ATOM 1440 C C . GLU A 1 184 ? 41.848 28.346 -47.490 1.00 76.69 184 GLU A C 1
ATOM 1442 O O . GLU A 1 184 ? 40.911 28.847 -48.109 1.00 76.69 184 GLU A O 1
ATOM 1447 N N . VAL A 1 185 ? 41.807 28.202 -46.156 1.00 78.50 185 VAL A N 1
ATOM 1448 C CA . VAL A 1 185 ? 40.638 28.554 -45.319 1.00 78.50 185 VAL A CA 1
ATOM 1449 C C . VAL A 1 185 ? 40.262 30.034 -45.454 1.00 78.50 185 VAL A C 1
ATOM 1451 O O . VAL A 1 185 ? 39.081 30.367 -45.414 1.00 78.50 185 VAL A O 1
ATOM 1454 N N . ALA A 1 186 ? 41.239 30.919 -45.682 1.00 75.06 186 ALA A N 1
ATOM 1455 C CA . ALA A 1 186 ? 41.007 32.356 -45.847 1.00 75.06 186 ALA A CA 1
ATOM 1456 C C . ALA A 1 186 ? 40.104 32.713 -47.048 1.00 75.06 186 ALA A C 1
ATOM 1458 O O . ALA A 1 186 ? 39.537 33.805 -47.079 1.00 75.06 186 ALA A O 1
ATOM 1459 N N . PHE A 1 187 ? 39.953 31.811 -48.024 1.00 78.38 187 PHE A N 1
ATOM 1460 C CA . PHE A 1 187 ? 39.159 32.038 -49.237 1.00 78.38 187 PHE A CA 1
ATOM 1461 C C . PHE A 1 187 ? 37.764 31.407 -49.193 1.00 78.38 187 PHE A C 1
ATOM 1463 O O . PHE A 1 187 ? 36.986 31.597 -50.128 1.00 78.38 187 PHE A O 1
ATOM 1470 N N . LEU A 1 188 ? 37.433 30.674 -48.128 1.00 81.38 188 LEU A N 1
ATOM 1471 C CA . LEU A 1 188 ? 36.141 30.010 -47.982 1.00 81.38 188 LEU A CA 1
ATOM 1472 C C . LEU A 1 188 ? 35.176 30.853 -47.158 1.00 81.38 188 LEU A C 1
ATOM 1474 O O . LEU A 1 188 ? 35.527 31.397 -46.111 1.00 81.38 188 LEU A O 1
ATOM 1478 N N . LYS A 1 189 ? 33.926 30.922 -47.617 1.00 79.38 189 LYS A N 1
ATOM 1479 C CA . LYS A 1 189 ? 32.834 31.579 -46.894 1.00 79.38 189 LYS A CA 1
ATOM 1480 C C . LYS A 1 189 ? 31.709 30.592 -46.611 1.00 79.38 189 LYS A C 1
ATOM 1482 O O . LYS A 1 189 ? 31.421 29.696 -47.407 1.00 79.38 189 LYS A O 1
ATOM 1487 N N . VAL A 1 190 ? 31.051 30.786 -45.471 1.00 80.50 190 VAL A N 1
ATOM 1488 C CA . VAL A 1 190 ? 29.779 30.121 -45.164 1.00 80.50 190 VAL A CA 1
ATOM 1489 C C . VAL A 1 190 ? 28.784 30.505 -46.265 1.00 80.50 190 VAL A C 1
ATOM 1491 O O . VAL A 1 190 ? 28.778 31.650 -46.721 1.00 80.50 190 VAL A O 1
ATOM 1494 N N . ASN A 1 191 ? 27.992 29.543 -46.729 1.00 78.69 191 ASN A N 1
ATOM 1495 C CA . ASN A 1 191 ? 27.059 29.685 -47.852 1.00 78.69 191 ASN A CA 1
ATOM 1496 C C . ASN A 1 191 ? 27.664 29.877 -49.252 1.00 78.69 191 ASN A C 1
ATOM 1498 O O . ASN A 1 191 ? 26.962 30.271 -50.182 1.00 78.69 191 ASN A O 1
ATOM 1502 N N . GLN A 1 192 ? 28.947 29.574 -49.441 1.00 80.12 192 GLN A N 1
ATOM 1503 C CA . GLN A 1 192 ? 29.527 29.520 -50.778 1.00 80.12 192 GLN A CA 1
ATOM 1504 C C . GLN A 1 192 ? 29.045 28.269 -51.524 1.00 80.12 192 GLN A C 1
ATOM 1506 O O . GLN A 1 192 ? 29.174 27.157 -51.015 1.00 80.12 192 GLN A O 1
ATOM 1511 N N . ALA A 1 193 ? 28.515 28.459 -52.734 1.00 78.88 193 ALA A N 1
ATOM 1512 C CA . ALA A 1 193 ? 28.169 27.366 -53.631 1.00 78.88 193 ALA A CA 1
ATOM 1513 C C . ALA A 1 193 ? 29.440 26.649 -54.093 1.00 78.88 193 ALA A C 1
ATOM 1515 O O . ALA A 1 193 ? 30.408 27.289 -54.515 1.00 78.88 193 ALA A O 1
ATOM 1516 N N . ALA A 1 194 ? 29.430 25.324 -54.063 1.00 78.25 194 ALA A N 1
ATOM 1517 C CA . ALA A 1 194 ? 30.491 24.541 -54.669 1.00 78.25 194 ALA A CA 1
ATOM 1518 C C . ALA A 1 194 ? 29.920 23.266 -55.300 1.00 78.25 194 ALA A C 1
ATOM 1520 O O . ALA A 1 194 ? 28.715 23.041 -55.300 1.00 78.25 194 ALA A O 1
ATOM 1521 N N . VAL A 1 195 ? 30.762 22.466 -55.948 1.00 81.88 195 VAL A N 1
ATOM 1522 C CA . VAL A 1 195 ? 30.338 21.266 -56.683 1.00 81.88 195 VAL A CA 1
ATOM 1523 C C . VAL A 1 195 ? 31.132 20.084 -56.156 1.00 81.88 195 VAL A C 1
ATOM 1525 O O . VAL A 1 195 ? 32.363 20.097 -56.201 1.00 81.88 195 VAL A O 1
ATOM 1528 N N . VAL A 1 196 ? 30.438 19.062 -55.652 1.00 81.31 196 VAL A N 1
ATOM 1529 C CA . VAL A 1 196 ? 31.083 17.848 -55.134 1.00 81.31 196 VAL A CA 1
ATOM 1530 C C . VAL A 1 196 ? 31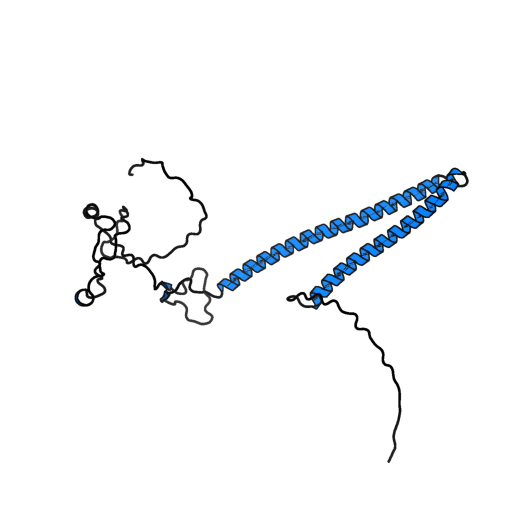.169 16.809 -56.246 1.00 81.31 196 VAL A C 1
ATOM 1532 O O . VAL A 1 196 ? 30.168 16.463 -56.876 1.00 81.31 196 VAL A O 1
ATOM 1535 N N . LYS A 1 197 ? 32.378 16.283 -56.466 1.00 83.56 197 LYS A N 1
ATOM 1536 C CA . LYS A 1 197 ? 32.642 15.168 -57.383 1.00 83.56 197 LYS A CA 1
ATOM 1537 C C . LYS A 1 197 ? 32.928 13.910 -56.567 1.00 83.56 197 LYS A C 1
ATOM 1539 O O . LYS A 1 197 ? 33.854 13.897 -55.760 1.00 83.56 197 LYS A O 1
ATOM 1544 N N . LEU A 1 198 ? 32.132 12.863 -56.769 1.00 80.75 198 LEU A N 1
ATOM 1545 C CA . LEU A 1 198 ? 32.294 11.573 -56.096 1.00 80.75 198 LEU A CA 1
ATOM 1546 C C . LEU A 1 198 ? 33.222 10.684 -56.924 1.00 80.75 198 LEU A C 1
ATOM 1548 O O . LEU A 1 198 ? 32.930 10.410 -58.078 1.00 80.75 198 LEU A O 1
ATOM 1552 N N . THR A 1 199 ? 34.306 10.185 -56.338 1.00 79.31 199 THR A N 1
ATOM 1553 C CA . THR A 1 199 ? 35.242 9.281 -57.034 1.00 79.31 199 THR A CA 1
ATOM 1554 C C . THR A 1 199 ? 34.655 7.896 -57.311 1.00 79.31 199 THR A C 1
ATOM 1556 O O . THR A 1 199 ? 35.117 7.204 -58.210 1.00 79.31 199 THR A O 1
ATOM 1559 N N . ALA A 1 200 ? 33.632 7.487 -56.555 1.00 75.88 200 ALA A N 1
ATOM 1560 C CA . ALA A 1 200 ? 32.972 6.191 -56.708 1.00 75.88 200 ALA A CA 1
ATOM 1561 C C . ALA A 1 200 ? 32.103 6.080 -57.978 1.00 75.88 200 ALA A C 1
ATOM 1563 O O . ALA A 1 200 ? 31.703 4.975 -58.337 1.00 75.88 200 ALA A O 1
ATOM 1564 N N . TYR A 1 201 ? 31.809 7.198 -58.652 1.00 76.38 201 TYR A N 1
ATOM 1565 C CA . TYR A 1 201 ? 31.001 7.242 -59.870 1.00 76.38 201 TYR A CA 1
ATOM 1566 C C . TYR A 1 201 ? 31.707 8.067 -60.948 1.00 76.38 201 TYR A C 1
ATOM 1568 O O . TYR A 1 201 ? 32.322 9.089 -60.658 1.00 76.38 201 TYR A O 1
ATOM 1576 N N . ASP A 1 202 ? 31.609 7.635 -62.206 1.00 77.75 202 ASP A N 1
ATOM 1577 C CA . ASP A 1 202 ? 32.182 8.379 -63.329 1.00 77.75 202 ASP A CA 1
ATOM 1578 C C . ASP A 1 202 ? 31.408 9.689 -63.557 1.00 77.75 202 ASP A C 1
ATOM 1580 O O . ASP A 1 202 ? 30.242 9.687 -63.969 1.00 77.75 202 ASP A O 1
ATOM 1584 N N . PHE A 1 203 ? 32.080 10.812 -63.291 1.00 77.69 203 PHE A N 1
ATOM 1585 C CA . PHE A 1 203 ? 31.546 12.166 -63.438 1.00 77.69 203 PHE A CA 1
ATOM 1586 C C . PHE A 1 203 ? 31.050 12.456 -64.858 1.00 77.69 203 PHE A C 1
ATOM 1588 O O . PHE A 1 203 ? 30.080 13.192 -65.023 1.00 77.69 203 PHE A O 1
ATOM 1595 N N . ASN A 1 204 ? 31.667 11.869 -65.886 1.00 79.81 204 ASN A N 1
ATOM 1596 C CA . ASN A 1 204 ? 31.270 12.139 -67.268 1.00 79.81 204 ASN A CA 1
ATOM 1597 C C . ASN A 1 204 ? 29.893 11.548 -67.597 1.00 79.81 204 ASN A C 1
ATOM 1599 O O . ASN A 1 204 ? 29.202 12.056 -68.477 1.00 79.81 204 ASN A O 1
ATOM 1603 N N . LYS A 1 205 ? 29.490 10.484 -66.889 1.00 80.38 205 LYS A N 1
ATOM 1604 C CA . LYS A 1 205 ? 28.209 9.802 -67.103 1.00 80.38 205 LYS A CA 1
ATOM 1605 C C . LYS A 1 205 ? 27.105 10.307 -66.176 1.00 80.38 205 LYS A C 1
ATOM 1607 O O . LYS A 1 205 ? 25.959 10.396 -66.604 1.00 80.38 205 LYS A O 1
ATOM 1612 N N . TYR A 1 206 ? 27.435 10.600 -64.919 1.00 77.38 206 TYR A N 1
ATOM 1613 C CA . TYR A 1 206 ? 26.445 10.935 -63.886 1.00 77.38 206 TYR A CA 1
ATOM 1614 C C . TYR A 1 206 ? 26.449 12.413 -63.469 1.00 77.38 206 TYR A C 1
ATOM 1616 O O . TYR A 1 206 ? 25.588 12.820 -62.694 1.00 77.38 206 TYR A O 1
ATOM 1624 N N . GLY A 1 207 ? 27.378 13.222 -63.985 1.00 78.94 207 GLY A N 1
ATOM 1625 C CA . GLY A 1 207 ? 27.529 14.622 -63.596 1.00 78.94 207 GLY A CA 1
ATOM 1626 C C . GLY A 1 207 ? 28.109 14.801 -62.188 1.00 78.94 207 GLY A C 1
ATOM 1627 O O . GLY A 1 207 ? 28.528 13.852 -61.523 1.00 78.94 207 GLY A O 1
ATOM 1628 N N . GLY A 1 208 ? 28.187 16.056 -61.742 1.00 76.31 208 GLY A N 1
ATOM 1629 C CA . GLY A 1 208 ? 28.518 16.408 -60.358 1.00 76.31 208 GLY A CA 1
ATOM 1630 C C . GLY A 1 208 ? 27.248 16.583 -59.533 1.00 76.31 208 GLY A C 1
ATOM 1631 O O . GLY A 1 208 ? 26.189 16.857 -60.093 1.00 76.31 208 GLY A O 1
ATOM 1632 N N . LEU A 1 209 ? 27.348 16.468 -58.207 1.00 76.06 209 LEU A N 1
ATOM 1633 C CA . LEU A 1 209 ? 26.233 16.856 -57.344 1.00 76.06 209 LEU A CA 1
ATOM 1634 C C . LEU A 1 209 ? 26.040 18.373 -57.473 1.00 76.06 209 LEU A C 1
ATOM 1636 O O . LEU A 1 209 ? 26.957 19.138 -57.156 1.00 76.06 209 LEU A O 1
ATOM 1640 N N . GLU A 1 210 ? 24.882 18.779 -58.001 1.00 62.12 210 GLU A N 1
ATOM 1641 C CA . GLU A 1 210 ? 24.552 20.178 -58.283 1.00 62.12 210 GLU A CA 1
ATOM 1642 C C . GLU A 1 210 ? 24.698 21.071 -57.035 1.00 62.12 210 GLU A C 1
ATOM 1644 O O . GLU A 1 210 ? 24.527 20.599 -55.903 1.00 62.12 210 GLU A O 1
ATOM 1649 N N . PRO A 1 211 ? 25.024 22.368 -57.214 1.00 56.75 211 PRO A N 1
ATOM 1650 C CA . PRO A 1 211 ? 25.317 23.297 -56.128 1.00 56.75 211 PRO A CA 1
ATOM 1651 C C . PRO A 1 211 ? 24.036 23.764 -55.417 1.00 56.75 211 PRO A C 1
ATOM 1653 O O . PRO A 1 211 ? 23.714 24.947 -55.399 1.00 56.75 211 PRO A O 1
ATOM 1656 N N . PHE A 1 212 ? 23.285 22.841 -54.821 1.00 51.22 212 PHE A N 1
ATOM 1657 C CA . PHE A 1 212 ? 22.287 23.184 -53.804 1.00 51.22 212 PHE A CA 1
ATOM 1658 C C . PHE A 1 212 ? 22.917 23.270 -52.406 1.00 51.22 212 PHE A C 1
ATOM 1660 O O . PHE A 1 212 ? 22.345 23.829 -51.471 1.00 51.22 212 PHE A O 1
ATOM 1667 N N . TRP A 1 213 ? 24.120 22.723 -52.241 1.00 54.62 213 TRP A N 1
ATOM 1668 C CA . TRP A 1 213 ? 24.753 22.659 -50.940 1.00 54.62 213 TRP A CA 1
ATOM 1669 C C . TRP A 1 213 ? 25.432 23.981 -50.592 1.00 54.62 213 TRP A C 1
ATOM 1671 O O . TRP A 1 213 ? 26.205 24.575 -51.341 1.00 54.62 213 TRP A O 1
ATOM 1681 N N . THR A 1 214 ? 25.089 24.433 -49.403 1.00 59.25 214 THR A N 1
ATOM 1682 C CA . THR A 1 214 ? 25.545 25.660 -48.779 1.00 59.25 214 THR A CA 1
ATOM 1683 C C . THR A 1 214 ? 26.548 25.227 -47.711 1.00 59.25 214 THR A C 1
ATOM 1685 O O . THR A 1 214 ? 26.196 24.394 -46.875 1.00 59.25 214 THR A O 1
ATOM 1688 N N . THR A 1 215 ? 27.795 25.720 -47.729 1.00 59.66 215 THR A N 1
ATOM 1689 C CA . THR A 1 215 ? 28.760 25.442 -46.643 1.00 59.66 215 THR A CA 1
ATOM 1690 C C . THR A 1 215 ? 28.140 25.870 -45.313 1.00 59.66 215 THR A C 1
ATOM 1692 O O . THR A 1 215 ? 27.996 27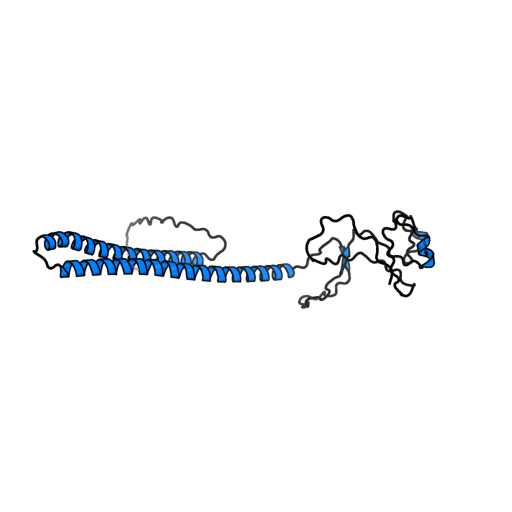.068 -45.082 1.00 59.66 215 THR A O 1
ATOM 1695 N N . SER A 1 216 ? 27.740 24.912 -44.472 1.00 58.06 216 SER A N 1
ATOM 1696 C CA . SER A 1 216 ? 26.901 25.161 -43.290 1.00 58.06 216 SER A CA 1
ATOM 1697 C C . SER A 1 216 ? 27.697 25.606 -42.063 1.00 58.06 216 SER A C 1
ATOM 1699 O O . SER A 1 216 ? 27.200 26.398 -41.266 1.00 58.06 216 SER A O 1
ATOM 1701 N N . ALA A 1 217 ? 28.940 25.135 -41.917 1.00 64.19 217 ALA A N 1
ATOM 1702 C CA . ALA A 1 217 ? 29.828 25.521 -40.826 1.00 64.19 217 ALA A CA 1
ATOM 1703 C C . ALA A 1 217 ? 31.306 25.321 -41.198 1.00 64.19 217 ALA A C 1
ATOM 1705 O O . ALA A 1 217 ? 31.677 24.319 -41.806 1.00 64.19 217 ALA A O 1
ATOM 1706 N N . LEU A 1 218 ? 32.156 26.267 -40.792 1.00 67.56 218 LEU A N 1
ATOM 1707 C CA . LEU A 1 218 ? 33.615 26.152 -40.833 1.00 67.56 218 LEU A CA 1
ATOM 1708 C C . LEU A 1 218 ? 34.105 25.999 -39.390 1.00 67.56 218 LEU A C 1
ATOM 1710 O O . LEU A 1 218 ? 33.965 26.922 -38.590 1.00 67.56 218 LEU A O 1
ATOM 1714 N N . THR A 1 219 ? 34.652 24.836 -39.041 1.00 69.12 219 THR A N 1
ATOM 1715 C CA . THR A 1 219 ? 35.190 24.580 -37.697 1.00 69.12 219 THR A CA 1
ATOM 1716 C C . THR A 1 219 ? 36.705 24.806 -37.694 1.00 69.12 219 THR A C 1
ATOM 1718 O O . THR A 1 219 ? 37.417 24.074 -38.385 1.00 69.12 219 THR A O 1
ATOM 1721 N N . PRO A 1 220 ? 37.242 25.770 -36.921 1.00 59.53 220 PRO A N 1
ATOM 1722 C CA . PRO A 1 220 ? 38.682 25.963 -36.791 1.00 59.53 220 PRO A CA 1
ATOM 1723 C C . PRO A 1 220 ? 39.254 24.881 -35.863 1.00 59.53 220 PRO A C 1
ATOM 1725 O O . PRO A 1 220 ? 39.429 25.088 -34.667 1.00 59.53 220 PRO A O 1
ATOM 1728 N N . CYS A 1 221 ? 39.504 23.680 -36.381 1.00 53.59 221 CYS A N 1
ATOM 1729 C CA . CYS A 1 221 ? 40.214 22.636 -35.640 1.00 53.59 221 CYS A CA 1
ATOM 1730 C C . CYS A 1 221 ? 41.391 22.118 -36.462 1.00 53.59 221 CYS A C 1
ATOM 1732 O O . CYS A 1 221 ? 41.219 21.536 -37.531 1.00 53.59 221 CYS A O 1
ATOM 1734 N N . ALA A 1 222 ? 42.602 22.308 -35.939 1.00 53.31 222 ALA A N 1
ATOM 1735 C CA . ALA A 1 222 ? 43.812 21.720 -36.491 1.00 53.31 222 ALA A CA 1
ATOM 1736 C C . ALA A 1 222 ? 43.901 20.246 -36.065 1.00 53.31 222 ALA A C 1
ATOM 1738 O O . ALA A 1 222 ? 44.458 19.926 -35.017 1.00 53.31 222 ALA A O 1
ATOM 1739 N N . MET A 1 223 ? 43.346 19.334 -36.866 1.00 54.47 223 MET A N 1
ATOM 1740 C CA . MET A 1 223 ? 43.603 17.901 -36.703 1.00 54.47 223 MET A CA 1
ATOM 1741 C C . MET A 1 223 ? 44.728 17.465 -37.644 1.00 54.47 223 MET A C 1
ATOM 1743 O O . MET A 1 223 ? 44.632 17.612 -38.860 1.00 54.47 223 MET A O 1
ATOM 1747 N N . LYS A 1 224 ? 45.818 16.924 -37.086 1.00 45.12 224 LYS A N 1
ATOM 1748 C CA . LYS A 1 224 ? 46.860 16.241 -37.864 1.00 45.12 224 LYS A CA 1
ATOM 1749 C C . LYS A 1 224 ? 46.351 14.851 -38.256 1.00 45.12 224 LYS A C 1
ATOM 1751 O O . LYS A 1 224 ? 46.492 13.920 -37.469 1.00 45.12 224 LYS A O 1
ATOM 1756 N N . THR A 1 225 ? 45.818 14.690 -39.465 1.00 49.25 225 THR A N 1
ATOM 1757 C CA . THR A 1 225 ? 45.588 13.365 -40.073 1.00 49.25 225 THR A CA 1
ATOM 1758 C C . THR A 1 225 ? 45.816 13.357 -41.588 1.00 49.25 225 THR A C 1
ATOM 1760 O O . THR A 1 225 ? 45.762 14.379 -42.266 1.00 49.25 225 THR A O 1
ATOM 1763 N N . ASN A 1 226 ? 46.147 12.160 -42.082 1.00 47.69 226 ASN A N 1
ATOM 1764 C CA . ASN A 1 226 ? 46.566 11.814 -43.441 1.00 47.69 226 ASN A CA 1
ATOM 1765 C C . ASN A 1 226 ? 45.540 12.259 -44.521 1.00 47.69 226 ASN A C 1
ATOM 1767 O O . ASN A 1 226 ? 44.377 11.868 -44.424 1.00 47.69 226 ASN A O 1
ATOM 1771 N N . PRO A 1 227 ? 45.934 13.026 -45.561 1.00 47.81 227 PRO A N 1
ATOM 1772 C CA . PRO A 1 227 ? 45.009 13.731 -46.465 1.00 47.81 227 PRO A CA 1
ATOM 1773 C C . PRO A 1 227 ? 44.238 12.870 -47.489 1.00 47.81 227 PRO A C 1
ATOM 1775 O O . PRO A 1 227 ? 43.600 13.430 -48.377 1.00 47.81 227 PRO A O 1
ATOM 1778 N N . GLN A 1 228 ? 44.277 11.535 -47.417 1.00 42.69 228 GLN A N 1
ATOM 1779 C CA . GLN A 1 228 ? 43.742 10.668 -48.484 1.00 42.69 228 GLN A CA 1
ATOM 1780 C C . GLN A 1 228 ? 42.364 10.035 -48.227 1.00 42.69 228 GLN A C 1
ATOM 1782 O O . GLN A 1 228 ? 41.890 9.275 -49.066 1.00 42.69 228 GLN A O 1
ATOM 1787 N N . SER A 1 229 ? 41.668 10.363 -47.137 1.00 38.62 229 SER A N 1
ATOM 1788 C CA . SER A 1 229 ? 40.305 9.860 -46.909 1.00 38.62 229 SER A CA 1
ATOM 1789 C C . SER A 1 229 ? 39.323 10.994 -46.621 1.00 38.62 229 SER A C 1
ATOM 1791 O O . SER A 1 229 ? 39.226 11.472 -45.492 1.00 38.62 229 SER A O 1
ATOM 1793 N N . LEU A 1 230 ? 38.564 11.404 -47.640 1.00 48.94 230 LEU A N 1
ATOM 1794 C CA . LEU A 1 230 ? 37.320 12.149 -47.441 1.00 48.94 230 LEU A CA 1
ATOM 1795 C C . LEU A 1 230 ? 36.288 11.169 -46.877 1.00 48.94 230 LEU A C 1
ATOM 1797 O O . LEU A 1 230 ? 35.865 10.237 -47.562 1.00 48.94 230 LEU A O 1
ATOM 1801 N N . ALA A 1 231 ? 35.928 11.340 -45.609 1.00 45.28 231 ALA A N 1
ATOM 1802 C CA . ALA A 1 231 ? 34.918 10.519 -44.964 1.00 45.28 231 ALA A CA 1
ATOM 1803 C C . ALA A 1 231 ? 33.560 11.211 -45.104 1.00 45.28 231 ALA A C 1
ATOM 1805 O O . ALA A 1 231 ? 33.321 12.250 -44.499 1.00 45.28 231 ALA A O 1
ATOM 1806 N N . VAL A 1 232 ? 32.645 10.620 -45.873 1.00 45.00 232 VAL A N 1
ATOM 1807 C CA . VAL A 1 232 ? 31.230 10.997 -45.797 1.00 45.00 232 VAL A CA 1
ATOM 1808 C C . VAL A 1 232 ? 30.711 10.498 -44.451 1.00 45.00 232 VAL A C 1
ATOM 1810 O O . VAL A 1 232 ? 30.371 9.320 -44.303 1.00 45.00 232 VAL A O 1
ATOM 1813 N N . ARG A 1 233 ? 30.697 11.370 -43.441 1.00 38.12 233 ARG A N 1
ATOM 1814 C CA . ARG A 1 233 ? 30.033 11.071 -42.175 1.00 38.12 233 ARG A CA 1
ATOM 1815 C C . ARG A 1 233 ? 28.540 11.283 -42.348 1.00 38.12 233 ARG A C 1
ATOM 1817 O O . ARG A 1 233 ? 28.067 12.396 -42.531 1.00 38.12 233 ARG A O 1
ATOM 1824 N N . ARG A 1 234 ? 27.782 10.195 -42.240 1.00 41.50 234 ARG A N 1
ATOM 1825 C CA . ARG A 1 234 ? 26.349 10.299 -41.956 1.00 41.50 234 ARG A CA 1
ATOM 1826 C C . ARG A 1 234 ? 26.212 10.731 -40.503 1.00 41.50 234 ARG A C 1
ATOM 1828 O O . ARG A 1 234 ? 26.880 10.160 -39.637 1.00 41.50 234 ARG A O 1
ATOM 1835 N N . SER A 1 235 ? 25.396 11.742 -40.233 1.00 36.47 235 SER A N 1
ATOM 1836 C CA . SER A 1 235 ? 25.162 12.236 -38.879 1.00 36.47 235 SER A CA 1
ATOM 1837 C C . SER A 1 235 ? 24.525 11.138 -38.026 1.00 36.47 235 SER A C 1
ATOM 1839 O O . SER A 1 235 ? 23.312 10.955 -38.014 1.00 36.47 235 SER A O 1
ATOM 1841 N N . THR A 1 236 ? 25.338 10.384 -37.290 1.00 31.81 236 THR A N 1
ATOM 1842 C CA . THR A 1 236 ? 24.830 9.466 -36.274 1.00 31.81 236 THR A CA 1
ATOM 1843 C C . THR A 1 236 ? 24.350 10.298 -35.091 1.00 31.81 236 THR A C 1
ATOM 1845 O O . THR A 1 236 ? 25.163 10.842 -34.341 1.00 31.81 236 THR A O 1
ATOM 1848 N N . TRP A 1 237 ? 23.036 10.399 -34.908 1.00 29.70 237 TRP A N 1
ATOM 1849 C CA . TRP A 1 237 ? 22.444 10.957 -33.695 1.00 29.70 237 TRP A CA 1
ATOM 1850 C C . TRP A 1 237 ? 22.816 10.074 -32.491 1.00 29.70 237 TRP A C 1
ATOM 1852 O O . TRP A 1 237 ? 22.168 9.066 -32.210 1.00 29.70 237 TRP A O 1
ATOM 1862 N N . LYS A 1 238 ? 23.866 10.445 -31.750 1.00 26.00 238 LYS A N 1
ATOM 1863 C CA . LYS A 1 238 ? 24.075 9.950 -30.384 1.00 26.00 238 LYS A CA 1
ATOM 1864 C C . LYS A 1 238 ? 23.256 10.828 -29.447 1.00 26.00 238 LYS A C 1
ATOM 1866 O O . LYS A 1 238 ? 23.652 11.940 -29.115 1.00 26.00 238 LYS A O 1
ATOM 1871 N N . ARG A 1 239 ? 22.093 10.327 -29.033 1.00 27.73 239 ARG A N 1
ATOM 1872 C CA . ARG A 1 239 ? 21.261 10.958 -28.005 1.00 27.73 239 ARG A CA 1
ATOM 1873 C C . ARG A 1 239 ? 21.997 10.881 -26.662 1.00 27.73 239 ARG A C 1
ATOM 1875 O O . ARG A 1 239 ? 21.931 9.861 -25.984 1.00 27.73 239 ARG A O 1
ATOM 1882 N N . ALA A 1 240 ? 22.704 11.944 -26.289 1.00 28.41 240 ALA A N 1
ATOM 1883 C CA . ALA A 1 240 ? 23.113 12.167 -24.909 1.00 28.41 240 ALA A CA 1
ATOM 1884 C C . ALA A 1 240 ? 21.904 12.731 -24.153 1.00 28.41 240 ALA A C 1
ATOM 1886 O O . ALA A 1 240 ? 21.544 13.896 -24.292 1.00 28.41 240 ALA A O 1
ATOM 1887 N N . THR A 1 241 ? 21.219 11.878 -23.398 1.00 29.97 241 THR A N 1
ATOM 1888 C CA . THR A 1 241 ? 20.271 12.315 -22.371 1.00 29.97 241 THR A CA 1
ATOM 1889 C C . THR A 1 241 ? 21.061 12.883 -21.199 1.00 29.97 241 THR A C 1
ATOM 1891 O O . THR A 1 241 ? 21.506 12.136 -20.336 1.00 29.97 241 THR A O 1
ATOM 1894 N N . THR A 1 242 ? 21.201 14.203 -21.152 1.00 29.84 242 THR A N 1
ATOM 1895 C CA . THR A 1 242 ? 21.357 14.946 -19.897 1.00 29.84 242 THR A CA 1
ATOM 1896 C C . THR A 1 242 ? 20.459 16.169 -19.950 1.00 29.84 242 THR A C 1
ATOM 1898 O O . THR A 1 242 ? 20.297 16.809 -20.985 1.00 29.84 242 THR A O 1
ATOM 1901 N N . ALA A 1 243 ? 19.785 16.378 -18.831 1.00 28.92 243 ALA A N 1
ATOM 1902 C CA . ALA A 1 243 ? 18.606 17.195 -18.668 1.00 28.92 243 ALA A CA 1
ATOM 1903 C C . ALA A 1 243 ? 18.824 18.692 -18.944 1.00 28.92 243 ALA A C 1
ATOM 1905 O O . ALA A 1 243 ? 19.895 19.235 -18.707 1.00 28.92 243 ALA A O 1
ATOM 1906 N N . SER A 1 244 ? 17.737 19.315 -19.408 1.00 29.77 244 SER A N 1
ATOM 1907 C CA . SER A 1 244 ? 17.209 20.619 -18.991 1.00 29.77 244 SER A CA 1
ATOM 1908 C C . SER A 1 244 ? 18.203 21.613 -18.386 1.00 29.77 244 SER A C 1
ATOM 1910 O O . SER A 1 244 ? 18.573 21.475 -17.227 1.00 29.77 244 SER A O 1
ATOM 1912 N N . TRP A 1 245 ? 18.526 22.653 -19.155 1.00 31.38 245 TRP A N 1
ATOM 1913 C CA . TRP A 1 245 ? 18.479 24.072 -18.771 1.00 31.38 245 TRP A CA 1
ATOM 1914 C C . TRP A 1 245 ? 19.250 24.852 -19.831 1.00 31.38 245 TRP A C 1
ATOM 1916 O O . TRP A 1 245 ? 20.456 24.716 -19.884 1.00 31.38 245 TRP A O 1
ATOM 1926 N N . PHE A 1 246 ? 18.579 25.644 -20.668 1.00 25.06 246 PHE A N 1
ATOM 1927 C CA . PHE A 1 246 ? 19.144 26.881 -21.226 1.00 25.06 246 PHE A CA 1
ATOM 1928 C C . PHE A 1 246 ? 18.007 27.696 -21.848 1.00 25.06 246 PHE A C 1
ATOM 1930 O O . PHE A 1 246 ? 17.746 27.660 -23.048 1.00 25.06 246 PHE A O 1
ATOM 1937 N N . ALA A 1 247 ? 17.306 28.422 -20.981 1.00 32.12 247 ALA A N 1
ATOM 1938 C CA . ALA A 1 247 ? 16.657 29.668 -21.348 1.00 32.12 247 ALA A CA 1
ATOM 1939 C C . ALA A 1 247 ? 17.509 30.808 -20.774 1.00 32.12 247 ALA A C 1
ATOM 1941 O O . ALA A 1 247 ? 17.979 30.717 -19.644 1.00 32.12 247 ALA A O 1
ATOM 1942 N N . SER A 1 248 ? 17.676 31.854 -21.583 1.00 33.03 248 SER A N 1
ATOM 1943 C CA . SER A 1 248 ? 18.288 33.154 -21.284 1.00 33.03 248 SER A CA 1
ATOM 1944 C C . SER A 1 248 ? 19.756 33.161 -20.847 1.00 33.03 248 SER A C 1
ATOM 1946 O O . SER A 1 248 ? 20.078 32.832 -19.714 1.00 33.03 248 SER A O 1
ATOM 1948 N N . LEU A 1 249 ? 20.627 33.658 -21.728 1.00 30.28 249 LEU A N 1
ATOM 1949 C CA . LEU A 1 249 ? 21.468 34.831 -21.455 1.00 30.28 249 LEU A CA 1
ATOM 1950 C C . LEU A 1 249 ? 22.257 35.177 -22.721 1.00 30.28 249 LEU A C 1
ATOM 1952 O O . LEU A 1 249 ? 23.354 34.693 -22.985 1.00 30.28 249 LEU A O 1
ATOM 1956 N N . THR A 1 250 ? 21.642 36.036 -23.527 1.00 39.91 250 THR A N 1
ATOM 1957 C CA . THR A 1 250 ? 22.364 37.002 -24.349 1.00 39.91 250 THR A CA 1
ATOM 1958 C C . THR A 1 250 ? 23.255 37.873 -23.461 1.00 39.91 250 THR A C 1
ATOM 1960 O O . THR A 1 250 ? 22.889 38.181 -22.330 1.00 39.91 250 THR A O 1
ATOM 1963 N N . SER A 1 251 ? 24.380 38.302 -24.036 1.00 36.97 251 SER A N 1
ATOM 1964 C CA . SER A 1 251 ? 25.333 39.310 -23.550 1.00 36.97 251 SER A CA 1
ATOM 1965 C C . SER A 1 251 ? 26.146 38.965 -22.300 1.00 36.97 251 SER A C 1
ATOM 1967 O O . SER A 1 251 ? 25.745 39.270 -21.184 1.00 36.97 251 SER A O 1
ATOM 1969 N N . ALA A 1 252 ? 27.347 38.431 -22.516 1.00 34.59 252 ALA A N 1
ATOM 1970 C CA . ALA A 1 252 ? 28.613 38.949 -21.984 1.00 34.59 252 ALA A CA 1
ATOM 1971 C C . ALA A 1 252 ? 29.744 37.984 -22.382 1.00 34.59 252 ALA A C 1
ATOM 1973 O O . ALA A 1 252 ? 29.484 36.806 -22.591 1.00 34.59 252 ALA A O 1
ATOM 1974 N N . TRP A 1 253 ? 30.980 38.485 -22.402 1.00 26.98 253 TRP A N 1
ATOM 1975 C CA . TRP A 1 253 ? 32.250 37.771 -22.623 1.00 26.98 253 TRP A CA 1
ATOM 1976 C C . TRP A 1 253 ? 32.815 37.805 -24.045 1.00 26.98 253 TRP A C 1
ATOM 1978 O O . TRP A 1 253 ? 33.025 36.809 -24.730 1.00 26.98 253 TRP A O 1
ATOM 1988 N N . THR A 1 254 ? 33.178 39.025 -24.431 1.00 38.28 254 THR A N 1
ATOM 1989 C CA . THR A 1 254 ? 34.515 39.318 -24.953 1.00 38.28 254 THR A CA 1
ATOM 1990 C C . THR A 1 254 ? 35.611 38.742 -24.037 1.00 38.28 254 THR A C 1
ATOM 1992 O O . THR A 1 254 ? 35.507 38.844 -22.819 1.00 38.28 254 THR A O 1
ATOM 1995 N N . ALA A 1 255 ? 36.690 38.264 -24.666 1.00 37.06 255 ALA A N 1
ATOM 1996 C CA . ALA A 1 255 ? 38.008 37.915 -24.111 1.00 37.06 255 ALA A CA 1
ATOM 1997 C C . ALA A 1 255 ? 38.205 36.500 -23.523 1.00 37.06 255 ALA A C 1
ATOM 1999 O O . ALA A 1 255 ? 37.902 36.238 -22.368 1.00 37.06 255 ALA A O 1
ATOM 2000 N N . MET A 1 256 ? 38.844 35.637 -24.324 1.00 28.41 256 MET A N 1
ATOM 2001 C CA . MET A 1 256 ? 39.932 34.711 -23.944 1.00 28.41 256 MET A CA 1
ATOM 2002 C C . MET A 1 256 ? 40.389 34.009 -25.237 1.00 28.41 256 MET A C 1
ATOM 2004 O O . MET A 1 256 ? 39.705 33.139 -25.757 1.00 28.41 256 MET A O 1
ATOM 2008 N N . ALA A 1 257 ? 41.316 34.606 -25.987 1.00 31.16 257 ALA A N 1
ATOM 2009 C CA . ALA A 1 257 ? 42.765 34.429 -25.848 1.00 31.16 257 ALA A CA 1
ATOM 2010 C C . ALA A 1 257 ? 43.207 32.978 -26.104 1.00 31.16 257 ALA A C 1
ATOM 2012 O O . ALA A 1 257 ? 42.935 32.080 -25.315 1.00 31.16 257 ALA A O 1
ATOM 2013 N N . CYS A 1 258 ? 43.904 32.811 -27.232 1.00 25.81 258 CYS A N 1
ATOM 2014 C CA . CYS A 1 258 ? 44.705 31.651 -27.594 1.00 25.81 258 CYS A CA 1
ATOM 2015 C C . CYS A 1 258 ? 45.583 31.157 -26.437 1.00 25.81 258 CYS A C 1
ATOM 2017 O O . CYS A 1 258 ? 46.305 31.954 -25.834 1.00 25.81 258 CYS A O 1
ATOM 2019 N N . ALA A 1 259 ? 45.615 29.838 -26.266 1.00 32.62 259 ALA A N 1
ATOM 2020 C CA . ALA A 1 259 ? 46.801 29.063 -25.919 1.00 32.62 259 ALA A CA 1
ATOM 2021 C C . ALA A 1 259 ? 46.700 27.706 -26.627 1.00 32.62 259 ALA A C 1
ATOM 2023 O O . ALA A 1 259 ? 45.588 27.130 -26.610 1.00 32.62 259 ALA A O 1
#

Organism: NCBI:txid1820382

pLDDT: mean 73.62, std 23.71, range [25.06, 98.19]

Radius of gyration: 44.67 Å; chains: 1; bounding box: 93×105×122 Å

InterPro domains:
  IPR050739 Membrane Fusion Protein [PTHR30386] (40-210)

Foldseek 3Di:
DDDDDDDDDDDDDDDDPPPPPPPPCPPPDDPVVVVVVVVVVVVVVVVLVVVLVVLVVVLVVLVVVLVVVVVCVVVVNDDPVVNVVSVVVNVVSVVVSVVSVVVVVVVVVVVVVVVVVVVVVVVVVVVVVVVVVVVVDDDDPAAFDKDDQPDDDDPDDDDPPDDGIDGHHPPADFDWDADDDPVCVVVDDFQDFDWDDDPVDDCVPPNTDGRPDTNHDDDPDDDDDDRPDRDRDGPDPPDDDDDDDDDDDDDDDDDDDDD